Protein AF-A0A4Q2QSC2-F1 (afdb_monomer)

Mean predicted aligned error: 2.96 Å

Radius of gyration: 17.01 Å; Cα contacts (8 Å, |Δi|>4): 292; chains: 1; bounding box: 40×43×47 Å

pLDDT: mean 95.89, std 3.33, range [79.12, 98.88]

Foldseek 3Di:
DVVFVVVCVLQVAPTDDDPQPFLLSQLVVVLVVLLCVPQQQVLCVVVVHRDLVPDDPVSNVVSVVRQQEFEAEEADVVLFADCSSQPCPDVNVRSHVYDYFHADPPPSHGDLVVVLVCCVVVLGQEYEAEGHDRPDQDQLQSVLVSCVVSVHAYEYECAPCVVCSSVVVQDDRRNNRVRGPYYTYGD

Nearest PDB structures (foldseek):
  1kkj-assembly1_A  TM=9.697E-01  e=3.256E-17  Geobacillus stearothermophilus
  9bow-assembly1_A  TM=9.493E-01  e=2.209E-17  Thermus thermophilus HB8
  2vgs-assembly1_A  TM=9.811E-01  e=1.439E-16  Geobacillus stearothermophilus
  4j5u-assembly1_B  TM=9.681E-01  e=1.863E-16  Rickettsia rickettsii str. 'Sheila Smith'
  3h7f-assembly1_A  TM=9.506E-01  e=1.637E-16  Mycobacterium tuberculosis

Structure (mmCIF, N/CA/C/O backbone):
data_AF-A0A4Q2QSC2-F1
#
_entry.id   AF-A0A4Q2QSC2-F1
#
loop_
_atom_site.group_PDB
_atom_site.id
_atom_site.type_symbol
_atom_site.label_atom_id
_atom_site.label_alt_id
_atom_site.label_comp_id
_atom_site.label_asym_id
_atom_site.label_entity_id
_atom_site.label_seq_id
_atom_site.pdbx_PDB_ins_code
_atom_site.Cartn_x
_atom_site.Cartn_y
_atom_site.Cartn_z
_atom_site.occupancy
_atom_site.B_iso_or_equiv
_atom_site.auth_seq_id
_atom_site.auth_comp_id
_atom_site.auth_asym_id
_atom_site.auth_atom_id
_atom_site.pdbx_PDB_model_num
ATOM 1 N N . SER A 1 1 ? -5.155 22.800 -3.490 1.00 93.25 1 SER A N 1
ATOM 2 C CA . SER A 1 1 ? -4.067 23.734 -3.854 1.00 93.25 1 SER A CA 1
ATOM 3 C C . SER A 1 1 ? -3.724 23.526 -5.319 1.00 93.25 1 SER A C 1
ATOM 5 O O . SER A 1 1 ? -4.099 22.494 -5.863 1.00 93.25 1 SER A O 1
ATOM 7 N N . GLU A 1 2 ? -3.008 24.461 -5.945 1.00 97.25 2 GLU A N 1
ATOM 8 C CA . GLU A 1 2 ? -2.556 24.299 -7.335 1.00 97.25 2 GLU A CA 1
ATOM 9 C C . GLU A 1 2 ? -1.690 23.043 -7.522 1.00 97.25 2 GLU A C 1
ATOM 11 O O . GLU A 1 2 ? -1.924 22.254 -8.428 1.00 97.25 2 GLU A O 1
ATOM 16 N N . ALA A 1 3 ? -0.770 22.782 -6.588 1.00 97.12 3 ALA A N 1
ATOM 17 C CA . ALA A 1 3 ? 0.058 21.576 -6.603 1.00 97.12 3 ALA A CA 1
ATOM 18 C C . ALA A 1 3 ? -0.767 20.274 -6.598 1.00 97.12 3 ALA A C 1
ATOM 20 O O . ALA A 1 3 ? -0.453 19.345 -7.334 1.00 97.12 3 ALA A O 1
ATOM 21 N N . ALA A 1 4 ? -1.848 20.208 -5.811 1.00 97.88 4 ALA A N 1
ATOM 22 C CA . ALA A 1 4 ? -2.728 19.039 -5.801 1.00 97.88 4 ALA A CA 1
ATOM 23 C C . ALA A 1 4 ? -3.478 18.870 -7.134 1.00 97.88 4 ALA A C 1
ATOM 25 O O . ALA A 1 4 ? -3.602 17.751 -7.614 1.00 97.88 4 ALA A O 1
ATOM 26 N N . ARG A 1 5 ? -3.935 19.972 -7.750 1.00 98.38 5 ARG A N 1
ATOM 27 C CA . ARG A 1 5 ? -4.588 19.945 -9.070 1.00 98.38 5 ARG A CA 1
ATOM 28 C C . ARG A 1 5 ? -3.642 19.397 -10.141 1.00 98.38 5 ARG A C 1
ATOM 30 O O . ARG A 1 5 ? -4.023 18.489 -10.866 1.00 98.38 5 ARG A O 1
ATOM 37 N N . LEU A 1 6 ? -2.406 19.898 -10.185 1.00 98.25 6 LEU A N 1
ATOM 38 C CA . LEU A 1 6 ? -1.385 19.432 -11.128 1.00 98.25 6 LEU A CA 1
ATOM 39 C C . LEU A 1 6 ? -1.019 17.960 -10.909 1.00 98.25 6 LEU A C 1
ATOM 41 O O . LEU A 1 6 ? -0.839 17.233 -11.878 1.00 98.25 6 LEU A O 1
ATOM 45 N N . ALA A 1 7 ? -0.944 17.500 -9.656 1.00 97.88 7 ALA A N 1
ATOM 46 C CA . ALA A 1 7 ? -0.721 16.087 -9.359 1.00 97.88 7 ALA A CA 1
ATOM 47 C C . ALA A 1 7 ? -1.883 15.206 -9.852 1.00 97.88 7 ALA A C 1
ATOM 49 O O . ALA A 1 7 ? -1.640 14.165 -10.456 1.00 97.88 7 ALA A O 1
ATOM 50 N N . CYS A 1 8 ? -3.134 15.635 -9.644 1.00 98.25 8 CYS A N 1
ATOM 51 C CA . CYS A 1 8 ? -4.300 14.942 -10.192 1.00 98.25 8 CYS A CA 1
ATOM 52 C C . CYS A 1 8 ? -4.245 14.857 -11.722 1.00 98.25 8 CYS A C 1
ATOM 54 O O . CYS A 1 8 ? -4.464 13.784 -12.269 1.00 98.25 8 CYS A O 1
ATOM 56 N N . GLU A 1 9 ? -3.913 15.955 -12.405 1.00 98.12 9 GLU A N 1
ATOM 57 C CA . GLU A 1 9 ? -3.805 15.989 -13.871 1.00 98.12 9 GLU A CA 1
ATOM 58 C C . GLU A 1 9 ? -2.658 15.128 -14.402 1.00 98.12 9 GLU A C 1
ATOM 60 O O . GLU A 1 9 ? -2.832 14.432 -15.396 1.00 98.12 9 GLU A O 1
ATOM 65 N N . LEU A 1 10 ? -1.502 15.144 -13.734 1.00 97.88 10 LEU A N 1
ATOM 66 C CA . LEU A 1 10 ? -0.325 14.382 -14.151 1.00 97.88 10 LEU A CA 1
ATOM 67 C C . LEU A 1 10 ? -0.555 12.870 -14.091 1.00 97.88 10 LEU A C 1
ATOM 69 O O . LEU A 1 10 ? -0.070 12.139 -14.949 1.00 97.88 10 LEU A O 1
ATOM 73 N N . PHE A 1 11 ? -1.254 12.405 -13.057 1.00 97.50 11 PHE A N 1
ATOM 74 C CA . PHE A 1 11 ? -1.450 10.978 -12.809 1.00 97.50 11 PHE A CA 1
ATOM 75 C C . PHE A 1 11 ? -2.835 10.466 -13.214 1.00 97.50 11 PHE A C 1
ATOM 77 O O . PHE A 1 11 ? -3.063 9.272 -13.084 1.00 97.50 11 PHE A O 1
ATOM 84 N N . ASP A 1 12 ? -3.745 11.326 -13.682 1.00 96.19 12 ASP A N 1
ATOM 85 C CA . ASP A 1 12 ? -5.175 11.013 -13.848 1.00 96.19 12 ASP A CA 1
ATOM 86 C C . ASP A 1 12 ? -5.823 10.509 -12.538 1.00 96.19 12 ASP A C 1
ATOM 88 O O . ASP A 1 12 ? -6.578 9.538 -12.482 1.00 96.19 12 ASP A O 1
ATOM 92 N N . ALA A 1 13 ? -5.476 11.162 -11.425 1.00 96.25 13 ALA A N 1
ATOM 93 C CA . ALA A 1 13 ? -5.962 10.810 -10.097 1.00 96.25 13 ALA A CA 1
ATOM 94 C C . ALA A 1 13 ? -7.161 11.676 -9.687 1.00 96.25 13 ALA A C 1
ATOM 96 O O . ALA A 1 13 ? -7.200 12.886 -9.907 1.00 96.25 13 ALA A O 1
ATOM 97 N N . ARG A 1 14 ? -8.130 11.075 -8.987 1.00 95.94 14 ARG A N 1
ATOM 98 C CA . ARG A 1 14 ? -9.318 11.798 -8.498 1.00 95.94 14 ARG A CA 1
ATOM 99 C C . ARG A 1 14 ? -8.989 12.829 -7.413 1.00 95.94 14 ARG A C 1
ATOM 101 O O . ARG A 1 14 ? -9.644 13.863 -7.333 1.00 95.94 14 ARG A O 1
ATOM 108 N N . HIS A 1 15 ? -8.015 12.524 -6.556 1.00 97.25 15 HIS A N 1
ATOM 109 C CA . HIS A 1 15 ? -7.616 13.343 -5.410 1.00 97.25 15 HIS A CA 1
ATOM 110 C C . HIS A 1 15 ? -6.109 13.243 -5.188 1.00 97.25 15 HIS A C 1
ATOM 112 O O . HIS A 1 15 ? -5.526 12.184 -5.411 1.00 97.25 15 HIS A O 1
ATOM 118 N N . ALA A 1 16 ? -5.502 14.311 -4.669 1.00 97.69 16 ALA A N 1
ATOM 119 C CA . ALA A 1 16 ? -4.101 14.329 -4.268 1.00 97.69 16 ALA A CA 1
ATOM 120 C C . ALA A 1 16 ? -3.924 15.071 -2.936 1.00 97.69 16 ALA A C 1
ATOM 122 O O . ALA A 1 16 ? -4.474 16.158 -2.733 1.00 97.69 16 ALA A O 1
ATOM 123 N N . TYR A 1 17 ? -3.118 14.498 -2.039 1.00 97.69 17 TYR A N 1
ATOM 124 C CA . TYR A 1 17 ? -2.710 15.119 -0.779 1.00 97.69 17 TYR A CA 1
ATOM 125 C C . TYR A 1 17 ? -1.202 15.373 -0.797 1.00 97.69 17 TYR A C 1
ATOM 127 O O . TYR A 1 17 ? -0.405 14.442 -0.801 1.00 97.69 17 TYR A O 1
ATOM 135 N N . VAL A 1 18 ? -0.819 16.651 -0.829 1.00 96.94 18 VAL A N 1
ATOM 136 C CA . VAL A 1 18 ? 0.552 17.104 -1.149 1.00 96.94 18 VAL A CA 1
ATOM 137 C C . VAL A 1 18 ? 1.275 17.753 0.037 1.00 96.94 18 VAL A C 1
ATOM 139 O O . VAL A 1 18 ? 2.185 18.550 -0.151 1.00 96.94 18 VAL A O 1
ATOM 142 N N . GLN A 1 19 ? 0.824 17.481 1.262 1.00 97.25 19 GLN A N 1
ATOM 143 C CA . GLN A 1 19 ? 1.462 17.986 2.484 1.00 97.25 19 GLN A CA 1
ATOM 144 C C . GLN A 1 19 ? 2.476 17.047 3.158 1.00 97.25 19 GLN A C 1
ATOM 146 O O . GLN A 1 19 ? 3.255 17.577 3.950 1.00 97.25 19 GLN A O 1
ATOM 151 N N . PRO A 1 20 ? 2.507 15.712 2.928 1.00 97.25 20 PRO A N 1
ATOM 152 C CA . PRO A 1 20 ? 3.532 14.880 3.552 1.00 97.25 20 PRO A CA 1
ATOM 153 C C . PRO A 1 20 ? 4.942 15.381 3.232 1.00 97.25 20 PRO A C 1
ATOM 155 O O . PRO A 1 20 ? 5.248 15.708 2.087 1.00 97.25 20 PRO A O 1
ATOM 158 N N . HIS A 1 21 ? 5.813 15.421 4.241 1.00 96.31 21 HIS A N 1
ATOM 159 C CA . HIS A 1 21 ? 7.140 16.040 4.113 1.00 96.31 21 HIS A CA 1
ATOM 160 C C . HIS A 1 21 ? 8.154 15.150 3.380 1.00 96.31 21 HIS A C 1
ATOM 162 O O . HIS A 1 21 ? 9.209 15.614 2.954 1.00 96.31 21 HIS A O 1
ATOM 168 N N . SER A 1 22 ? 7.876 13.847 3.294 1.00 96.12 22 SER A N 1
ATOM 169 C CA . SER A 1 22 ? 8.715 12.840 2.639 1.00 96.12 22 SER A CA 1
ATOM 170 C C . SER A 1 22 ? 7.895 11.588 2.319 1.00 96.12 22 SER A C 1
ATOM 172 O O . SER A 1 22 ? 6.778 11.432 2.816 1.00 96.12 22 SER A O 1
ATOM 174 N N . GLY A 1 23 ? 8.465 10.642 1.565 1.00 94.12 23 GLY A N 1
ATOM 175 C CA . GLY A 1 23 ? 7.804 9.362 1.276 1.00 94.12 23 GLY A CA 1
ATOM 176 C C . GLY A 1 23 ? 7.502 8.526 2.529 1.00 94.12 23 GLY A C 1
ATOM 177 O O . GLY A 1 23 ? 6.461 7.877 2.610 1.00 94.12 23 GLY A O 1
ATOM 178 N N . ALA A 1 24 ? 8.361 8.584 3.555 1.00 93.50 24 ALA A N 1
ATOM 179 C CA . ALA A 1 24 ? 8.106 7.883 4.815 1.00 93.50 24 ALA A CA 1
ATOM 180 C C . ALA A 1 24 ? 6.888 8.456 5.557 1.00 93.50 24 ALA A C 1
ATOM 182 O O . ALA A 1 24 ? 6.076 7.700 6.090 1.00 93.50 24 ALA A O 1
ATOM 183 N N . ASP A 1 25 ? 6.751 9.781 5.542 1.00 93.88 25 ASP A N 1
ATOM 184 C CA . ASP A 1 25 ? 5.610 10.497 6.113 1.00 93.88 25 ASP A CA 1
ATOM 185 C C . ASP A 1 25 ? 4.329 10.231 5.301 1.00 93.88 25 ASP A C 1
ATOM 187 O O . ASP A 1 25 ? 3.272 9.961 5.865 1.00 93.88 25 ASP A O 1
ATOM 191 N N . ALA A 1 26 ? 4.434 10.182 3.967 1.00 97.44 26 ALA A N 1
ATOM 192 C CA . ALA A 1 26 ? 3.317 9.846 3.082 1.00 97.44 26 ALA A CA 1
ATOM 193 C C . ALA A 1 26 ? 2.761 8.441 3.365 1.00 97.44 26 ALA A C 1
ATOM 195 O O . ALA A 1 26 ? 1.547 8.269 3.480 1.00 97.44 26 ALA A O 1
ATOM 196 N N . ASN A 1 27 ? 3.644 7.452 3.548 1.00 97.25 27 ASN A N 1
ATOM 197 C CA . ASN A 1 27 ? 3.255 6.098 3.943 1.00 97.25 27 ASN A CA 1
ATOM 198 C C . ASN A 1 27 ? 2.547 6.075 5.303 1.00 97.25 27 ASN A C 1
ATOM 200 O O . ASN A 1 27 ? 1.506 5.437 5.440 1.00 97.25 27 ASN A O 1
ATOM 204 N N . LEU A 1 28 ? 3.064 6.803 6.297 1.00 96.00 28 LEU A N 1
ATOM 205 C CA . LEU A 1 28 ? 2.436 6.889 7.616 1.00 96.00 28 LEU A CA 1
ATOM 206 C C . LEU A 1 28 ? 1.031 7.505 7.547 1.00 96.00 28 LEU A C 1
ATOM 208 O O . LEU A 1 28 ? 0.097 6.965 8.139 1.00 96.00 28 LEU A O 1
ATOM 212 N N . VAL A 1 29 ? 0.862 8.601 6.804 1.00 97.31 29 VAL A N 1
ATOM 213 C CA . VAL A 1 29 ? -0.448 9.234 6.598 1.00 97.31 29 VAL A CA 1
ATOM 214 C C . VAL A 1 29 ? -1.418 8.272 5.908 1.00 97.31 29 VAL A C 1
ATOM 216 O O . VAL A 1 29 ? -2.561 8.151 6.347 1.00 97.31 29 VAL A O 1
ATOM 219 N N . ALA A 1 30 ? -0.971 7.554 4.873 1.00 98.06 30 ALA A N 1
ATOM 220 C CA . ALA A 1 30 ? -1.790 6.557 4.185 1.00 98.06 30 ALA A CA 1
ATOM 221 C C . ALA A 1 30 ? -2.241 5.435 5.133 1.00 98.06 30 ALA A C 1
ATOM 223 O O . ALA A 1 30 ? -3.428 5.115 5.180 1.00 98.06 30 ALA A O 1
ATOM 224 N N . TYR A 1 31 ? -1.330 4.893 5.946 1.00 97.56 31 TYR A N 1
ATOM 225 C CA . TYR A 1 31 ? -1.661 3.889 6.958 1.00 97.56 31 TYR A CA 1
ATOM 226 C C . TYR A 1 31 ? -2.726 4.382 7.939 1.00 97.56 31 TYR A C 1
ATOM 228 O O . TYR A 1 31 ? -3.715 3.687 8.171 1.00 97.56 31 TYR A O 1
ATOM 236 N N . LEU A 1 32 ? -2.560 5.590 8.485 1.00 97.00 32 LEU A N 1
ATOM 237 C CA . LEU A 1 32 ? -3.528 6.174 9.415 1.00 97.00 32 LEU A CA 1
ATOM 238 C C . LEU A 1 32 ? -4.885 6.416 8.745 1.00 97.00 32 LEU A C 1
ATOM 240 O O . LEU A 1 32 ? -5.912 6.113 9.345 1.00 97.00 32 LEU A O 1
ATOM 244 N N . ALA A 1 33 ? -4.904 6.889 7.497 1.00 97.94 33 ALA A N 1
ATOM 245 C CA . ALA A 1 33 ? -6.138 7.084 6.741 1.00 97.94 33 ALA A CA 1
ATOM 246 C C . ALA A 1 33 ? -6.886 5.761 6.508 1.00 97.94 33 ALA A C 1
ATOM 248 O O . ALA A 1 33 ? -8.104 5.704 6.686 1.00 97.94 33 ALA A O 1
ATOM 249 N N . ILE A 1 34 ? -6.165 4.685 6.167 1.00 98.44 34 ILE A N 1
ATOM 250 C CA . ILE A 1 34 ? -6.750 3.348 5.993 1.00 98.44 34 ILE A CA 1
ATOM 251 C C . ILE A 1 34 ? -7.314 2.836 7.315 1.00 98.44 34 ILE A C 1
ATOM 253 O O . ILE A 1 34 ? -8.466 2.411 7.358 1.00 98.44 34 ILE A O 1
ATOM 257 N N . LEU A 1 35 ? -6.538 2.905 8.397 1.00 97.88 35 LEU A N 1
ATOM 258 C CA . LEU A 1 35 ? -6.975 2.475 9.725 1.00 97.88 35 LEU A CA 1
ATOM 259 C C . LEU A 1 35 ? -8.212 3.253 10.190 1.00 97.88 35 LEU A C 1
ATOM 261 O O . LEU A 1 35 ? -9.180 2.661 10.673 1.00 97.88 35 LEU A O 1
ATOM 265 N N . SER A 1 36 ? -8.231 4.571 9.984 1.00 96.88 36 SER A N 1
ATOM 266 C CA . SER A 1 36 ? -9.397 5.392 10.295 1.00 96.88 36 SER A CA 1
ATOM 267 C C . SER A 1 36 ? -10.620 4.966 9.481 1.00 96.88 36 SER A C 1
ATOM 269 O O . SER A 1 36 ? -11.676 4.725 10.059 1.00 96.88 36 SER A O 1
ATOM 271 N N . ALA A 1 37 ? -10.487 4.805 8.163 1.00 97.25 37 ALA A N 1
ATOM 272 C CA . ALA A 1 37 ? -11.620 4.500 7.291 1.00 97.25 37 ALA A CA 1
ATOM 273 C C . ALA A 1 37 ? -12.137 3.057 7.417 1.00 97.25 37 ALA A C 1
ATOM 275 O O . ALA A 1 37 ? -13.336 2.820 7.285 1.00 97.25 37 ALA A O 1
ATOM 276 N N . LYS A 1 38 ? -11.245 2.082 7.623 1.00 97.81 38 LYS A N 1
ATOM 277 C CA . LYS A 1 38 ? -11.570 0.647 7.571 1.00 97.81 38 LYS A CA 1
ATOM 278 C C . LYS A 1 38 ? -11.743 -0.007 8.934 1.00 97.81 38 LYS A C 1
ATOM 280 O O . LYS A 1 38 ? -12.316 -1.088 8.993 1.00 97.81 38 LYS A O 1
ATOM 285 N N . VAL A 1 39 ? -11.272 0.627 10.006 1.00 97.25 39 VAL A N 1
ATOM 286 C CA . VAL A 1 39 ? -11.337 0.060 11.361 1.00 97.25 39 VAL A CA 1
ATOM 287 C C . VAL A 1 39 ? -12.066 0.998 12.305 1.00 97.25 39 VAL A C 1
ATOM 289 O O . VAL A 1 39 ? -13.074 0.613 12.885 1.00 97.25 39 VAL A O 1
ATOM 292 N N . GLN A 1 40 ? -11.607 2.246 12.433 1.00 96.44 40 GLN A N 1
ATOM 293 C CA . GLN A 1 40 ? -12.217 3.189 13.370 1.00 96.44 40 GLN A CA 1
ATOM 294 C C . GLN A 1 40 ? -13.661 3.521 12.981 1.00 96.44 40 GLN A C 1
ATOM 296 O O . GLN A 1 40 ? -14.557 3.349 13.801 1.00 96.44 40 GLN A O 1
ATOM 301 N N . SER A 1 41 ? -13.897 3.994 11.754 1.00 96.31 41 SER A N 1
ATOM 302 C CA . SER A 1 41 ? -15.225 4.437 11.319 1.00 96.31 41 SER A CA 1
ATOM 303 C C . SER A 1 41 ? -16.300 3.344 11.429 1.00 96.31 41 SER A C 1
ATOM 305 O O . SER A 1 41 ? -17.345 3.649 11.993 1.00 96.31 41 SER A O 1
ATOM 307 N N . PRO A 1 42 ? -16.075 2.084 11.003 1.00 96.19 42 PRO A N 1
ATOM 308 C CA . PRO A 1 42 ? -17.059 1.018 11.200 1.00 96.19 42 PRO A CA 1
ATOM 309 C C . PRO A 1 42 ? -17.411 0.763 12.670 1.00 96.19 42 PRO A C 1
ATOM 311 O O . PRO A 1 42 ? -18.589 0.706 13.005 1.00 96.19 42 PRO A O 1
ATOM 314 N N . ILE A 1 43 ? -16.414 0.697 13.562 1.00 96.31 43 ILE A N 1
ATOM 315 C CA . ILE A 1 43 ? -16.656 0.486 15.001 1.00 96.31 43 ILE A CA 1
ATOM 316 C C . ILE A 1 43 ? -17.452 1.658 15.588 1.00 96.31 43 ILE A C 1
ATOM 318 O O . ILE A 1 43 ? -18.379 1.465 16.368 1.00 96.31 43 ILE A O 1
ATOM 322 N N . LEU A 1 44 ? -17.119 2.887 15.196 1.00 96.12 44 LEU A N 1
ATOM 323 C CA . LEU A 1 44 ? -17.856 4.087 15.589 1.00 96.12 44 LEU A CA 1
ATOM 324 C C . LEU A 1 44 ? -19.324 4.039 15.128 1.00 96.12 44 LEU A C 1
ATOM 326 O O . LEU A 1 44 ? -20.233 4.297 15.920 1.00 96.12 44 LEU A O 1
ATOM 330 N N . THR A 1 45 ? -19.569 3.624 13.883 1.00 95.94 45 THR A N 1
ATOM 331 C CA . THR A 1 45 ? -20.922 3.408 13.356 1.00 95.94 45 THR A CA 1
ATOM 332 C C . THR A 1 45 ? -21.682 2.332 14.137 1.00 95.94 45 THR A C 1
ATOM 334 O O . THR A 1 45 ? -22.841 2.553 14.480 1.00 95.94 45 THR A O 1
ATOM 337 N N . GLU A 1 46 ? -21.049 1.205 14.477 1.00 95.50 46 GLU A N 1
ATOM 338 C CA . GLU A 1 46 ? -21.654 0.139 15.297 1.00 95.50 46 GLU A CA 1
ATOM 339 C C . GLU A 1 46 ? -22.030 0.619 16.706 1.00 95.50 46 GLU A C 1
ATOM 341 O O . GLU A 1 46 ? -23.047 0.205 17.261 1.00 95.50 46 GLU A O 1
ATOM 346 N N . LEU A 1 47 ? -21.246 1.541 17.268 1.00 94.75 47 LEU A N 1
ATOM 347 C CA . LEU A 1 47 ? -21.525 2.193 18.549 1.00 94.75 47 LEU A CA 1
ATOM 348 C C . LEU A 1 47 ? -22.592 3.299 18.449 1.00 94.75 47 LEU A C 1
ATOM 350 O O . LEU A 1 47 ? -22.951 3.897 19.465 1.00 94.75 47 LEU A O 1
ATOM 354 N N . GLY A 1 48 ? -23.086 3.611 17.246 1.00 95.50 48 GLY A N 1
ATOM 355 C CA . GLY A 1 48 ? -24.025 4.708 17.009 1.00 95.50 48 GLY A CA 1
ATOM 356 C C . GLY A 1 48 ? -23.431 6.092 17.297 1.00 95.50 48 GLY A C 1
ATOM 357 O O . GLY A 1 48 ? -24.167 7.009 17.660 1.00 95.50 48 GLY A O 1
ATOM 358 N N . GLN A 1 49 ? -22.107 6.248 17.186 1.00 93.00 49 GLN A N 1
ATOM 359 C CA . GLN A 1 49 ? -21.386 7.494 17.458 1.00 93.00 49 GLN A CA 1
ATOM 360 C C . GLN A 1 49 ? -20.469 7.840 16.290 1.00 93.00 49 GLN A C 1
ATOM 362 O O . GLN A 1 49 ? -19.492 7.150 16.062 1.00 93.00 49 GLN A O 1
ATOM 367 N N . GLU A 1 50 ? -20.717 8.939 15.579 1.00 89.00 50 GLU A N 1
ATOM 368 C CA . GLU A 1 50 ? -19.833 9.369 14.479 1.00 89.00 50 GLU A CA 1
ATOM 369 C C . GLU A 1 50 ? -18.639 10.213 14.955 1.00 89.00 50 GLU A C 1
ATOM 371 O O . GLU A 1 50 ? -17.611 10.275 14.284 1.00 89.00 50 GLU A O 1
ATOM 376 N N . ASP A 1 51 ? -18.766 10.860 16.116 1.00 91.94 51 ASP A N 1
ATOM 377 C CA . ASP A 1 51 ? -17.746 11.738 16.690 1.00 91.94 51 ASP A CA 1
ATOM 378 C C . ASP A 1 51 ? -16.921 10.982 17.749 1.00 91.94 51 ASP A C 1
ATOM 380 O O . ASP A 1 51 ? -17.451 1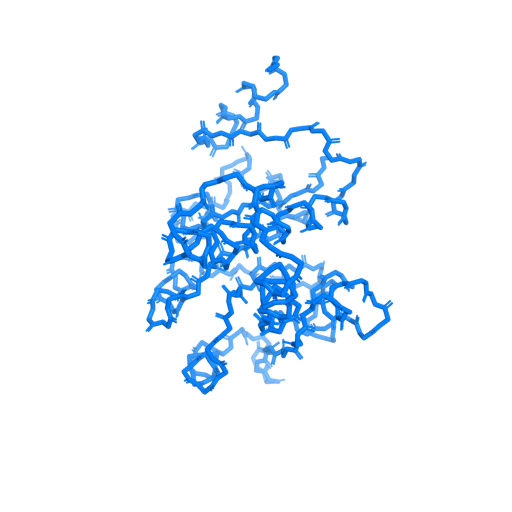0.680 18.825 1.00 91.94 51 ASP A O 1
ATOM 384 N N . PRO A 1 52 ? -15.620 10.714 17.504 1.00 91.12 52 PRO A N 1
ATOM 385 C CA . PRO A 1 52 ? -14.749 10.024 18.454 1.00 91.12 52 PRO A CA 1
ATOM 386 C C . PRO A 1 52 ? -14.697 10.674 19.841 1.00 91.12 52 PRO A C 1
ATOM 388 O O . PRO A 1 52 ? -14.458 9.984 20.829 1.00 91.12 52 PRO A O 1
ATOM 391 N N . GLN A 1 53 ? -14.921 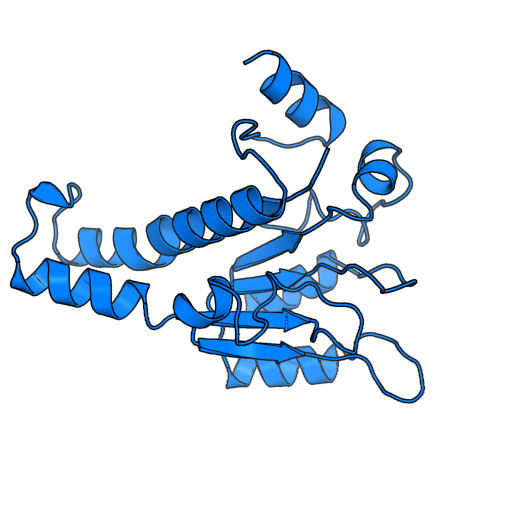11.989 19.943 1.00 93.56 53 GLN A N 1
ATOM 392 C CA . GLN A 1 53 ? -14.875 12.704 21.223 1.00 93.56 53 GLN A CA 1
ATOM 393 C C . GLN A 1 53 ? -16.062 12.372 22.133 1.00 93.56 53 GLN A C 1
ATOM 395 O O . GLN A 1 53 ? -15.983 12.578 23.343 1.00 93.56 53 GLN A O 1
ATOM 400 N N . LYS A 1 54 ? -17.159 11.861 21.563 1.00 93.88 54 LYS A N 1
ATOM 401 C CA . LYS A 1 54 ? -18.381 11.489 22.294 1.00 93.88 54 LYS A CA 1
ATOM 402 C C . LYS A 1 54 ? -18.383 10.030 22.746 1.00 93.88 54 LYS A C 1
ATOM 404 O O . LYS A 1 54 ? -19.301 9.603 23.442 1.00 93.88 54 LYS A O 1
ATOM 409 N N . VAL A 1 55 ? -17.364 9.266 22.363 1.00 95.38 55 VAL A N 1
ATOM 410 C CA . VAL A 1 55 ? -17.228 7.851 22.705 1.00 95.38 55 VAL A CA 1
ATOM 411 C C . VAL A 1 55 ? -16.771 7.713 24.156 1.00 95.38 55 VAL A C 1
ATOM 413 O O . VAL A 1 55 ? -15.897 8.444 24.626 1.00 95.38 55 VAL A O 1
ATOM 416 N N . SER A 1 56 ? -17.351 6.754 24.881 1.00 96.50 56 SER A N 1
ATOM 417 C CA . SER A 1 56 ? -16.932 6.453 26.250 1.00 96.50 56 SER A CA 1
ATOM 418 C C . SER A 1 56 ? -15.454 6.036 26.293 1.00 96.50 56 SER A C 1
ATOM 420 O O . SER A 1 56 ? -14.900 5.518 25.322 1.00 96.50 56 SER A O 1
ATOM 422 N N . ARG A 1 57 ? -14.783 6.206 27.439 1.00 96.38 57 ARG A N 1
ATOM 423 C CA . ARG A 1 57 ? -13.384 5.761 27.584 1.00 96.38 57 ARG A CA 1
ATOM 424 C C . ARG A 1 57 ? -13.223 4.257 27.332 1.00 96.38 57 ARG A C 1
ATOM 426 O O . ARG A 1 57 ? -12.189 3.840 26.813 1.00 96.38 57 ARG A O 1
ATOM 433 N N . GLU A 1 58 ? -14.217 3.462 27.720 1.00 96.12 58 GLU A N 1
ATOM 434 C CA . GLU A 1 58 ? -14.220 2.013 27.522 1.00 96.12 58 GLU A CA 1
ATOM 435 C C . GLU A 1 58 ? -14.331 1.657 26.036 1.00 96.12 58 GLU A C 1
ATOM 437 O O . GLU A 1 58 ? -13.514 0.896 25.520 1.00 96.12 58 GLU A O 1
ATOM 442 N N . ASP A 1 59 ? -15.280 2.257 25.319 1.00 96.12 59 ASP A N 1
ATOM 443 C CA . ASP A 1 59 ? -15.470 1.978 23.895 1.00 96.12 59 ASP A CA 1
ATOM 444 C C . ASP A 1 59 ? -14.322 2.533 23.052 1.00 96.12 59 ASP A C 1
ATOM 446 O O . ASP A 1 59 ? -13.853 1.878 22.122 1.00 96.12 59 ASP A O 1
ATOM 450 N N . TRP A 1 60 ? -13.762 3.680 23.438 1.00 96.50 60 TRP A N 1
ATOM 451 C CA . TRP A 1 60 ? -12.553 4.197 22.809 1.00 96.50 60 TRP A CA 1
ATOM 452 C C . TRP A 1 60 ? -11.360 3.252 23.003 1.00 96.50 60 TRP A C 1
ATOM 454 O O . TRP A 1 60 ? -10.541 3.092 22.098 1.00 96.50 60 TRP A O 1
ATOM 464 N N . ALA A 1 61 ? -11.255 2.570 24.149 1.00 95.88 61 ALA A N 1
ATOM 465 C CA . ALA A 1 61 ? -10.227 1.552 24.343 1.00 95.88 61 ALA A CA 1
ATOM 466 C C . ALA A 1 61 ? -10.395 0.373 23.367 1.00 95.88 61 ALA A C 1
ATOM 468 O O . ALA A 1 61 ? -9.387 -0.102 22.839 1.00 95.88 61 ALA A O 1
ATOM 469 N N . LYS A 1 62 ? -11.639 -0.035 23.063 1.00 94.31 62 LYS A N 1
ATOM 470 C CA . LYS A 1 62 ? -11.944 -1.053 22.038 1.00 94.31 62 LYS A CA 1
ATOM 471 C C . LYS A 1 62 ? -11.510 -0.578 20.649 1.00 94.31 62 LYS A C 1
ATOM 473 O O . LYS A 1 62 ? -10.781 -1.298 19.970 1.00 94.31 62 LYS A O 1
ATOM 478 N N . VAL A 1 63 ? -11.859 0.658 20.278 1.00 95.25 63 VAL A N 1
ATOM 479 C CA . VAL A 1 63 ? -11.443 1.279 19.006 1.00 95.25 63 VAL A CA 1
ATOM 480 C C . VAL A 1 63 ? -9.921 1.281 18.874 1.00 95.25 63 VAL A C 1
ATOM 482 O O . VAL A 1 63 ? -9.394 0.771 17.889 1.00 95.25 63 VAL A O 1
ATOM 485 N N . ARG A 1 64 ? -9.192 1.791 19.876 1.00 95.12 64 ARG A N 1
ATOM 486 C CA . ARG A 1 64 ? -7.719 1.825 19.838 1.00 95.12 64 ARG A CA 1
ATOM 487 C C . ARG A 1 64 ? -7.103 0.432 19.748 1.00 95.12 64 ARG A C 1
ATOM 489 O O . ARG A 1 64 ? -6.132 0.253 19.020 1.00 95.12 64 ARG A O 1
ATOM 496 N N . SER A 1 65 ? -7.648 -0.536 20.486 1.00 95.12 65 SER A N 1
ATOM 497 C CA . SER A 1 65 ? -7.146 -1.911 20.451 1.00 95.12 65 SER A CA 1
ATOM 498 C C . SER A 1 65 ? -7.328 -2.534 19.070 1.00 95.12 65 SER A C 1
ATOM 500 O O . SER A 1 65 ? -6.413 -3.187 18.581 1.00 95.12 65 SER A O 1
ATOM 502 N N . ALA A 1 66 ? -8.477 -2.318 18.426 1.00 95.06 66 ALA A N 1
ATOM 503 C CA . ALA A 1 66 ? -8.707 -2.784 17.064 1.00 95.06 66 ALA A CA 1
ATOM 504 C C . ALA A 1 66 ? -7.788 -2.066 16.066 1.00 95.06 66 ALA A C 1
ATOM 506 O O . ALA A 1 66 ? -7.204 -2.715 15.205 1.00 95.06 66 ALA A O 1
ATOM 507 N N . PHE A 1 67 ? -7.603 -0.752 16.222 1.00 93.25 67 PHE A N 1
ATOM 508 C CA . PHE A 1 67 ? -6.750 0.079 15.369 1.00 93.25 67 PHE A CA 1
ATOM 509 C C . PHE A 1 67 ? -5.287 -0.393 15.348 1.00 93.25 67 PHE A C 1
ATOM 511 O O . PHE A 1 67 ? -4.650 -0.359 14.304 1.00 93.25 67 PHE A O 1
ATOM 518 N N . GLN A 1 68 ? -4.752 -0.849 16.485 1.00 91.19 68 GLN A N 1
ATOM 519 C CA . GLN A 1 68 ? -3.363 -1.324 16.599 1.00 91.19 68 GLN A CA 1
ATOM 520 C C . GLN A 1 68 ? -3.182 -2.813 16.274 1.00 91.19 68 GLN A C 1
ATOM 522 O O . GLN A 1 68 ? -2.055 -3.271 16.122 1.00 91.19 68 GLN A O 1
ATOM 527 N N . ASN A 1 69 ? -4.269 -3.580 16.181 1.00 93.81 69 ASN A N 1
ATOM 528 C CA . ASN A 1 69 ? -4.226 -5.02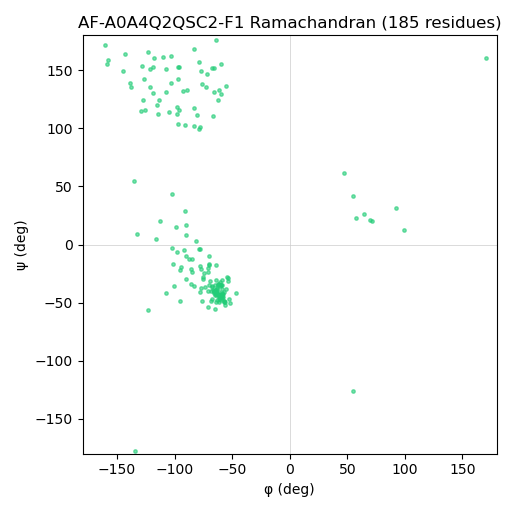3 15.941 1.00 93.81 69 ASN A CA 1
ATOM 529 C C . ASN A 1 69 ? -4.564 -5.367 14.484 1.00 93.81 69 ASN A C 1
ATOM 531 O O . ASN A 1 69 ? -5.363 -6.262 14.207 1.00 93.81 69 ASN A O 1
ATOM 535 N N . GLN A 1 70 ? -4.000 -4.601 13.552 1.00 97.94 70 GLN A N 1
ATOM 536 C CA . GLN A 1 70 ? -4.207 -4.782 12.119 1.00 97.94 70 GLN A CA 1
ATOM 537 C C . GLN A 1 70 ? -2.963 -5.354 11.467 1.00 97.94 70 GLN A C 1
ATOM 539 O O . GLN A 1 70 ? -1.843 -5.126 11.920 1.00 97.94 70 GLN A O 1
ATOM 544 N N . ARG A 1 71 ? -3.169 -6.093 10.380 1.00 98.31 71 ARG A N 1
ATOM 545 C CA . ARG A 1 71 ? -2.101 -6.801 9.679 1.00 98.31 71 ARG A CA 1
ATOM 546 C C . ARG A 1 71 ? -1.695 -6.073 8.405 1.00 98.31 71 ARG A C 1
ATOM 548 O O . ARG A 1 71 ? -2.556 -5.604 7.65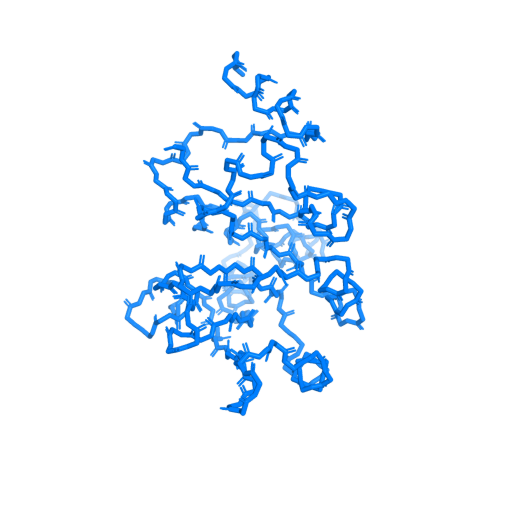9 1.00 98.31 71 ARG A O 1
ATOM 555 N N . LEU A 1 72 ? -0.394 -6.027 8.150 1.00 98.25 72 LEU A N 1
ATOM 556 C CA . LEU A 1 72 ? 0.206 -5.487 6.929 1.00 98.25 72 LEU A CA 1
ATOM 557 C C . LEU A 1 72 ? 0.976 -6.610 6.235 1.00 98.25 72 LEU A C 1
ATOM 559 O O . LEU A 1 72 ? 1.782 -7.276 6.877 1.00 98.25 72 LEU A O 1
ATOM 563 N N . LEU A 1 73 ? 0.753 -6.800 4.937 1.00 98.38 73 LEU A N 1
ATOM 564 C CA . LEU A 1 73 ? 1.537 -7.711 4.106 1.00 98.38 73 LEU A CA 1
ATOM 565 C C . LEU A 1 73 ? 2.280 -6.902 3.041 1.00 98.38 73 LEU A C 1
ATOM 567 O O . LEU A 1 73 ? 1.650 -6.204 2.246 1.00 98.38 73 LEU A O 1
ATOM 571 N N . ALA A 1 74 ? 3.610 -6.969 3.033 1.00 97.38 74 ALA A N 1
ATOM 572 C CA . ALA A 1 74 ? 4.447 -6.146 2.159 1.00 97.38 74 ALA A CA 1
ATOM 573 C C . ALA A 1 74 ? 5.687 -6.899 1.641 1.00 97.38 74 ALA A C 1
ATOM 575 O O . ALA A 1 74 ? 6.050 -7.942 2.182 1.00 97.38 74 ALA A O 1
ATOM 576 N N . LEU A 1 75 ? 6.339 -6.382 0.594 1.00 95.94 75 LEU A N 1
ATOM 577 C CA . LEU A 1 75 ? 7.547 -7.000 0.041 1.00 95.94 75 LEU A CA 1
ATOM 578 C C . LEU A 1 75 ? 8.692 -6.938 1.061 1.00 95.94 75 LEU A C 1
ATOM 580 O O . LEU A 1 75 ? 8.975 -5.877 1.623 1.00 95.94 75 LEU A O 1
ATOM 584 N N . ASP A 1 76 ? 9.362 -8.065 1.295 1.00 91.88 76 ASP A N 1
ATOM 585 C CA . ASP A 1 76 ? 10.461 -8.122 2.253 1.00 91.88 76 ASP A CA 1
ATOM 586 C C . ASP A 1 76 ? 11.672 -7.270 1.817 1.00 91.88 76 ASP A C 1
ATOM 588 O O . ASP A 1 76 ? 11.939 -7.053 0.631 1.00 91.88 76 ASP A O 1
ATOM 592 N N . TYR A 1 77 ? 12.439 -6.792 2.800 1.00 88.25 77 TYR A N 1
ATOM 593 C CA . TYR A 1 77 ? 13.586 -5.909 2.571 1.00 88.25 77 TYR A CA 1
ATOM 594 C C . TYR A 1 77 ? 14.683 -6.544 1.697 1.00 88.25 77 TYR A C 1
ATOM 596 O O . TYR A 1 77 ? 15.299 -5.856 0.884 1.00 88.25 77 TYR A O 1
ATOM 604 N N . TYR A 1 78 ? 14.926 -7.850 1.829 1.00 87.75 78 TYR A N 1
ATOM 605 C CA . TYR A 1 78 ? 15.971 -8.555 1.082 1.00 87.75 78 TYR A CA 1
ATOM 606 C C . TYR A 1 78 ? 15.572 -8.840 -0.371 1.00 87.75 78 TYR A C 1
ATOM 608 O O . TYR A 1 78 ? 16.451 -8.981 -1.221 1.00 87.75 78 TYR A O 1
ATOM 616 N N . SER A 1 79 ? 14.274 -8.836 -0.672 1.00 91.19 79 SER A N 1
ATOM 617 C CA . SER A 1 79 ? 13.729 -8.906 -2.037 1.00 91.19 79 SER A CA 1
ATOM 618 C C . SER A 1 79 ? 13.516 -7.540 -2.688 1.00 91.19 79 SER A C 1
ATOM 620 O O . SER A 1 79 ? 12.944 -7.449 -3.775 1.00 91.19 79 SER A O 1
ATOM 622 N N . GLY A 1 80 ? 13.993 -6.470 -2.047 1.00 91.56 80 GLY A N 1
ATOM 623 C CA . GLY A 1 80 ? 13.965 -5.117 -2.590 1.00 91.56 80 GLY A CA 1
ATOM 624 C C . GLY A 1 80 ? 12.828 -4.238 -2.075 1.00 91.56 80 GLY A C 1
ATOM 625 O O . GLY A 1 80 ? 12.620 -3.163 -2.641 1.00 91.56 80 GLY A O 1
ATOM 626 N N . GLY A 1 81 ? 12.118 -4.647 -1.020 1.00 90.31 81 GLY A N 1
ATOM 627 C CA . GLY A 1 81 ? 11.202 -3.782 -0.273 1.00 90.31 81 GLY A CA 1
ATOM 628 C C . GLY A 1 81 ? 11.912 -2.616 0.433 1.00 90.31 81 GLY A C 1
ATOM 629 O O . GLY A 1 81 ? 13.138 -2.497 0.423 1.00 90.31 81 GLY A O 1
ATOM 630 N N . HIS A 1 82 ? 11.139 -1.733 1.062 1.00 91.94 82 HIS A N 1
ATOM 631 C CA . HIS A 1 82 ? 11.642 -0.545 1.759 1.00 91.94 82 HIS A CA 1
ATOM 632 C C . HIS A 1 82 ? 11.486 -0.664 3.285 1.00 91.94 82 HIS A C 1
ATOM 634 O O . HIS A 1 82 ? 10.670 -1.426 3.797 1.00 91.94 82 HIS A O 1
ATOM 640 N N . LEU A 1 83 ? 12.223 0.139 4.060 1.00 86.06 83 LEU A N 1
ATOM 641 C CA . LEU A 1 83 ? 12.154 0.105 5.531 1.00 86.06 83 LEU A CA 1
ATOM 642 C C . LEU A 1 83 ? 10.742 0.383 6.080 1.00 86.06 83 LEU A C 1
ATOM 644 O O . LEU A 1 83 ? 10.376 -0.118 7.142 1.00 86.06 83 LEU A O 1
ATOM 648 N N . THR A 1 84 ? 9.939 1.180 5.372 1.00 84.06 84 THR A N 1
ATOM 649 C CA . THR A 1 84 ? 8.548 1.505 5.750 1.00 84.06 84 THR A CA 1
ATOM 650 C C . THR A 1 84 ? 7.549 0.404 5.410 1.00 84.06 84 THR A C 1
ATOM 652 O O . THR A 1 84 ? 6.376 0.528 5.759 1.00 84.06 84 THR A O 1
ATOM 655 N N . HIS A 1 85 ? 7.999 -0.668 4.759 1.00 88.62 85 HIS A N 1
ATOM 656 C CA . HIS A 1 85 ? 7.203 -1.839 4.393 1.00 88.62 85 HIS A CA 1
ATOM 657 C C . HIS A 1 85 ? 7.262 -2.905 5.497 1.00 88.62 85 HIS A C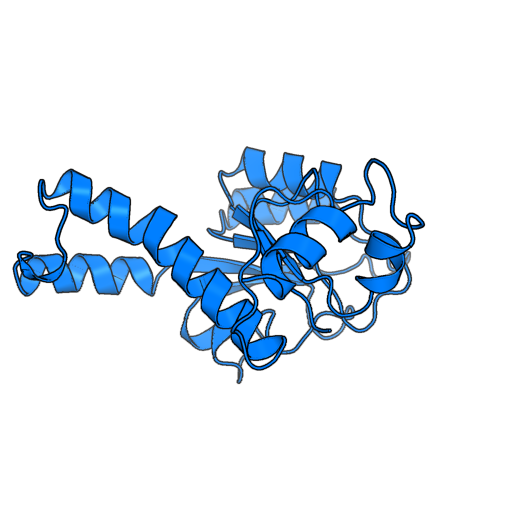 1
ATOM 659 O O . HIS A 1 85 ? 7.160 -4.095 5.234 1.00 88.62 85 HIS A O 1
ATOM 665 N N . GLY A 1 86 ? 7.453 -2.481 6.753 1.00 79.12 86 GLY A N 1
ATOM 666 C CA . GLY A 1 86 ? 7.437 -3.384 7.898 1.00 79.12 86 GLY A CA 1
ATOM 667 C C . GLY A 1 86 ? 8.797 -3.961 8.307 1.00 79.12 86 GLY A C 1
ATOM 668 O O . GLY A 1 86 ? 8.888 -5.053 8.869 1.00 79.12 86 GLY A O 1
ATOM 669 N N . TYR A 1 87 ? 9.886 -3.209 8.106 1.00 85.81 87 TYR A N 1
ATOM 670 C CA . TYR A 1 87 ? 11.144 -3.512 8.794 1.00 85.81 87 TYR A CA 1
ATOM 671 C C . TYR A 1 87 ? 10.946 -3.403 10.314 1.00 85.81 87 TYR A C 1
ATOM 673 O O . TYR A 1 87 ? 10.389 -2.413 10.794 1.00 85.81 87 TYR A O 1
ATOM 681 N N . ARG A 1 88 ? 11.411 -4.385 11.100 1.00 84.69 88 ARG A N 1
ATOM 682 C CA . ARG A 1 88 ? 11.089 -4.510 12.543 1.00 84.69 88 ARG A CA 1
ATOM 683 C C . ARG A 1 88 ? 11.377 -3.265 13.389 1.00 84.69 88 ARG A C 1
ATOM 685 O O . ARG A 1 88 ? 10.714 -3.044 14.397 1.00 84.69 88 ARG A O 1
ATOM 692 N N . HIS A 1 89 ? 12.356 -2.449 13.003 1.00 85.69 89 HIS A N 1
ATOM 693 C CA . HIS A 1 89 ? 12.695 -1.223 13.735 1.00 85.69 89 HIS A CA 1
ATOM 694 C C . HIS A 1 89 ? 11.926 0.021 13.269 1.00 85.69 89 HIS A C 1
ATOM 696 O O . HIS A 1 89 ? 11.987 1.055 13.934 1.00 85.69 89 HIS A O 1
ATOM 702 N N . ASN A 1 90 ? 11.204 -0.063 12.152 1.00 90.62 90 ASN A N 1
ATOM 703 C CA . ASN A 1 90 ? 10.400 1.027 11.620 1.00 90.62 90 ASN A CA 1
ATOM 704 C C . ASN A 1 90 ? 9.058 1.158 12.365 1.00 90.62 90 ASN A C 1
ATOM 706 O O . ASN A 1 90 ? 8.560 0.203 12.960 1.00 90.62 90 ASN A O 1
ATOM 710 N N . ILE A 1 91 ? 8.456 2.350 12.310 1.00 87.88 91 ILE A N 1
ATOM 711 C CA . ILE A 1 91 ? 7.154 2.633 12.926 1.00 87.88 91 ILE A CA 1
ATOM 712 C C . ILE A 1 91 ? 6.026 1.757 12.364 1.00 87.88 91 ILE A C 1
ATOM 714 O O . ILE A 1 91 ? 5.140 1.376 13.120 1.00 87.88 91 ILE A O 1
ATOM 718 N N . SER A 1 92 ? 6.086 1.376 11.083 1.00 88.56 92 SER A N 1
ATOM 719 C CA . SER A 1 92 ? 5.124 0.455 10.454 1.00 88.56 92 SER A CA 1
ATOM 720 C C . SER A 1 92 ? 4.973 -0.849 11.248 1.00 88.56 92 SER A C 1
ATOM 722 O O . SER A 1 92 ? 3.860 -1.212 11.606 1.00 88.56 92 SER A O 1
ATOM 724 N N . SER A 1 93 ? 6.081 -1.469 11.659 1.00 89.62 93 SER A N 1
ATOM 725 C CA . SER A 1 93 ? 6.086 -2.692 12.484 1.00 89.62 93 SER A CA 1
ATOM 726 C C . SER A 1 93 ? 5.633 -2.501 13.930 1.00 89.62 93 SER A C 1
ATOM 728 O O . SER A 1 93 ? 5.486 -3.472 14.663 1.00 89.62 93 SER A O 1
ATOM 730 N N . ARG A 1 94 ? 5.470 -1.253 14.382 1.00 89.75 94 ARG A N 1
ATOM 731 C CA . ARG A 1 94 ? 4.881 -0.937 15.692 1.00 89.75 94 ARG A CA 1
ATOM 732 C C . ARG A 1 94 ? 3.387 -0.638 15.594 1.00 89.75 94 ARG A C 1
ATOM 734 O O . ARG A 1 94 ? 2.702 -0.694 16.609 1.00 89.75 94 ARG A O 1
ATOM 741 N N . LEU A 1 95 ? 2.913 -0.257 14.408 1.00 92.19 95 LEU A N 1
ATOM 742 C CA . LEU A 1 95 ? 1.508 0.040 14.131 1.00 92.19 95 LEU A CA 1
ATOM 743 C C . LEU A 1 95 ? 0.733 -1.197 13.671 1.00 92.19 95 LEU A C 1
ATOM 745 O O . LEU A 1 95 ? -0.467 -1.265 13.917 1.00 92.19 95 LEU A O 1
ATOM 749 N N . PHE A 1 96 ? 1.411 -2.143 13.020 1.00 96.38 96 PHE A N 1
ATOM 750 C CA . PHE A 1 96 ? 0.812 -3.340 12.440 1.00 96.38 96 PHE A CA 1
ATOM 751 C C . PHE A 1 96 ? 1.525 -4.615 12.891 1.00 96.38 96 PHE A C 1
ATOM 753 O O . PHE A 1 96 ? 2.730 -4.609 13.151 1.00 96.38 96 PHE A O 1
ATOM 760 N N . ASP A 1 97 ? 0.787 -5.723 12.881 1.00 96.31 97 ASP A N 1
ATOM 761 C CA . ASP A 1 97 ? 1.343 -7.075 12.827 1.00 96.31 97 ASP A CA 1
ATOM 762 C C . ASP A 1 97 ? 1.777 -7.368 11.379 1.00 96.31 97 ASP A C 1
ATOM 764 O O . ASP A 1 97 ? 0.950 -7.572 10.485 1.00 96.31 97 ASP A O 1
ATOM 768 N N . VAL A 1 98 ? 3.080 -7.259 11.118 1.00 95.94 98 VAL A N 1
ATOM 769 C CA . VAL A 1 98 ? 3.641 -7.266 9.761 1.00 95.94 98 VAL A CA 1
ATOM 770 C C . VAL A 1 98 ? 4.040 -8.672 9.335 1.00 95.94 98 VAL A C 1
ATOM 772 O O . VAL A 1 98 ? 4.819 -9.349 10.006 1.00 95.94 98 VAL A O 1
ATOM 775 N N . TYR A 1 99 ? 3.618 -9.026 8.127 1.00 96.94 99 TYR A N 1
ATOM 776 C CA . TYR A 1 99 ? 4.058 -10.191 7.375 1.00 96.94 99 TYR A CA 1
ATOM 777 C C . TYR A 1 99 ? 4.732 -9.746 6.079 1.00 96.94 99 TYR A C 1
ATOM 779 O O . TYR A 1 99 ? 4.520 -8.629 5.596 1.00 96.94 99 TYR A O 1
ATOM 787 N N . SER A 1 100 ? 5.525 -10.638 5.490 1.00 95.88 100 SER A N 1
ATOM 788 C CA . SER A 1 100 ? 6.195 -10.349 4.228 1.00 95.88 100 SER A CA 1
ATOM 789 C C . SER A 1 100 ? 5.926 -11.405 3.169 1.00 95.88 100 SER A C 1
ATOM 791 O O . SER A 1 100 ? 5.877 -12.601 3.465 1.00 95.88 100 SER A O 1
ATOM 793 N N . TYR A 1 101 ? 5.784 -10.943 1.931 1.00 95.94 101 TYR A N 1
ATOM 794 C CA . TYR A 1 101 ? 5.924 -11.774 0.742 1.00 95.94 101 TYR A CA 1
ATOM 795 C C . TYR A 1 101 ? 7.278 -11.500 0.092 1.00 95.94 101 TYR A C 1
ATOM 797 O O . TYR A 1 101 ? 7.932 -10.496 0.386 1.00 95.94 101 TYR A O 1
ATOM 805 N N . SER A 1 102 ? 7.703 -12.419 -0.765 1.00 95.25 102 SER A N 1
ATOM 806 C CA . SER A 1 102 ? 9.047 -12.435 -1.331 1.00 95.25 102 SER A CA 1
ATOM 807 C C . SER A 1 102 ? 9.009 -12.677 -2.837 1.00 95.25 102 SER A C 1
ATOM 809 O O . SER A 1 102 ? 7.940 -12.759 -3.448 1.00 95.25 102 SER A O 1
ATOM 811 N N . VAL A 1 103 ? 10.189 -12.766 -3.440 1.00 95.44 103 VAL A N 1
ATOM 812 C CA . VAL A 1 103 ? 10.351 -13.234 -4.818 1.00 95.44 103 VAL A CA 1
ATOM 813 C C . VAL A 1 103 ? 10.715 -14.712 -4.824 1.00 95.44 103 VAL A C 1
ATOM 815 O O . VAL A 1 103 ? 11.371 -15.209 -3.909 1.00 95.44 103 VAL A O 1
ATOM 818 N N . ASP A 1 104 ? 10.356 -15.399 -5.898 1.00 95.00 104 ASP A N 1
ATOM 819 C CA . ASP A 1 104 ? 10.858 -16.735 -6.166 1.00 95.00 104 ASP A CA 1
ATOM 820 C C . ASP A 1 104 ? 12.404 -16.706 -6.274 1.00 95.00 104 ASP A C 1
ATOM 822 O O . ASP A 1 104 ? 12.975 -15.854 -6.973 1.00 95.00 104 ASP A O 1
ATOM 826 N N . PRO A 1 105 ? 13.120 -17.593 -5.559 1.00 92.19 105 PRO A N 1
ATOM 827 C CA . PRO A 1 105 ? 14.571 -17.537 -5.456 1.00 92.19 105 PRO A CA 1
ATOM 828 C C . PRO A 1 105 ? 15.291 -17.906 -6.755 1.00 92.19 105 PRO A C 1
ATOM 830 O O . PRO A 1 105 ? 16.462 -17.555 -6.883 1.00 92.19 105 PRO A O 1
ATOM 833 N N . ASP A 1 106 ? 14.647 -18.539 -7.729 1.00 95.50 106 ASP A N 1
ATOM 834 C CA . ASP A 1 106 ? 15.304 -18.921 -8.980 1.00 95.50 106 ASP A CA 1
ATOM 835 C C . ASP A 1 106 ? 15.069 -17.866 -10.067 1.00 95.50 106 ASP A C 1
ATOM 837 O O . ASP A 1 106 ? 16.004 -17.361 -10.692 1.00 95.50 106 ASP A O 1
ATOM 841 N N . THR A 1 107 ? 13.816 -17.459 -10.244 1.00 96.25 107 THR A N 1
ATOM 842 C CA . THR A 1 107 ? 13.373 -16.507 -11.270 1.00 96.25 107 THR A CA 1
ATOM 843 C C . THR A 1 107 ? 13.513 -15.045 -10.849 1.00 96.25 107 THR A C 1
ATOM 845 O O . THR A 1 107 ? 13.568 -14.159 -11.707 1.00 96.25 107 THR A O 1
ATOM 848 N N . LYS A 1 108 ? 13.580 -14.774 -9.537 1.00 95.25 108 LYS A N 1
ATOM 849 C CA . LYS A 1 108 ? 13.506 -13.429 -8.937 1.00 95.25 108 LYS A CA 1
ATOM 850 C C . LYS A 1 108 ? 12.217 -12.682 -9.295 1.00 95.25 108 LYS A C 1
ATOM 852 O O . LYS A 1 108 ? 12.186 -11.450 -9.278 1.00 95.25 108 LYS A O 1
ATOM 857 N N . LEU A 1 109 ? 11.158 -13.399 -9.661 1.00 96.19 109 LEU A N 1
ATOM 858 C CA . LEU A 1 109 ? 9.844 -12.824 -9.933 1.00 96.19 109 LEU A CA 1
ATOM 859 C C . LEU A 1 109 ? 8.953 -12.925 -8.694 1.00 96.19 109 LEU A C 1
ATOM 861 O O . LEU A 1 109 ? 9.155 -13.806 -7.867 1.00 96.19 109 LEU A O 1
ATOM 865 N N . LEU A 1 110 ? 7.986 -12.018 -8.544 1.00 95.75 110 LEU A N 1
ATOM 866 C CA . LEU A 1 110 ? 6.955 -12.194 -7.521 1.00 95.75 110 LEU A CA 1
ATOM 867 C C . LEU A 1 110 ? 6.162 -13.466 -7.826 1.00 95.75 110 LEU A C 1
ATOM 869 O O . LEU A 1 110 ? 5.600 -13.592 -8.915 1.00 95.75 110 LEU A O 1
ATOM 873 N N . ASP A 1 111 ? 6.107 -14.378 -6.860 1.00 93.69 111 ASP A N 1
ATOM 874 C CA . ASP A 1 111 ? 5.255 -15.558 -6.935 1.00 93.69 111 ASP A CA 1
ATOM 875 C C . ASP A 1 111 ? 3.837 -15.173 -6.495 1.00 93.69 111 ASP A C 1
ATOM 877 O O . ASP A 1 111 ? 3.540 -14.988 -5.312 1.00 93.69 111 ASP A O 1
ATOM 881 N N . LEU A 1 112 ? 2.957 -14.994 -7.480 1.00 95.06 112 LEU A N 1
ATOM 882 C CA . LEU A 1 112 ? 1.586 -14.550 -7.249 1.00 95.06 112 LEU A CA 1
ATOM 883 C C . LEU A 1 112 ? 0.698 -15.653 -6.657 1.00 95.06 112 LEU A C 1
ATOM 885 O O . LEU A 1 112 ? -0.276 -15.329 -5.977 1.00 95.06 112 LEU A O 1
ATOM 889 N N . ASP A 1 113 ? 1.033 -16.927 -6.866 1.00 95.81 113 ASP A N 1
ATOM 890 C CA . ASP A 1 113 ? 0.289 -18.051 -6.293 1.00 95.81 113 ASP A CA 1
ATOM 891 C C . ASP A 1 113 ? 0.649 -18.234 -4.814 1.00 95.81 113 ASP A C 1
ATOM 893 O O . ASP A 1 113 ? -0.232 -18.414 -3.960 1.00 95.81 113 ASP A O 1
ATOM 897 N N . GLN A 1 114 ? 1.934 -18.087 -4.477 1.00 96.94 114 GLN A N 1
ATOM 898 C CA . GLN A 1 114 ? 2.371 -18.009 -3.085 1.00 96.94 114 GLN A CA 1
ATOM 899 C C . GLN A 1 114 ? 1.758 -16.790 -2.388 1.00 96.94 114 GLN A C 1
ATOM 901 O O . GLN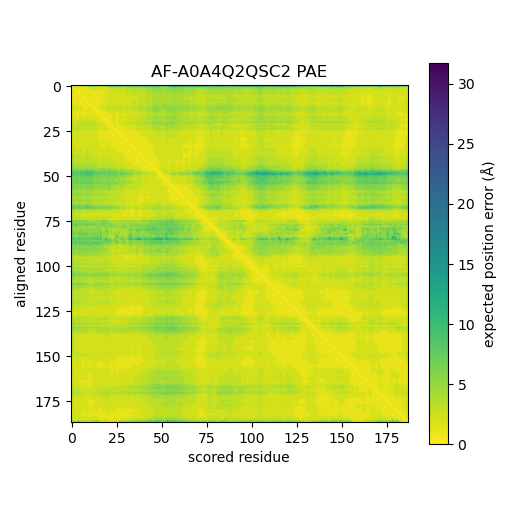 A 1 114 ? 1.191 -16.936 -1.303 1.00 96.94 114 GLN A O 1
ATOM 906 N N . LEU A 1 115 ? 1.800 -15.609 -3.016 1.00 98.00 115 LEU A N 1
ATOM 907 C CA . LEU A 1 115 ? 1.193 -14.400 -2.458 1.00 98.00 115 LEU A CA 1
ATOM 908 C C . LEU A 1 115 ? -0.311 -14.579 -2.214 1.00 98.00 115 LEU A C 1
ATOM 910 O O . LEU A 1 115 ? -0.805 -14.199 -1.153 1.00 98.00 115 LEU A O 1
ATOM 914 N N . ARG A 1 116 ? -1.040 -15.195 -3.154 1.00 98.50 116 ARG A N 1
ATOM 915 C CA . ARG A 1 116 ? -2.458 -15.534 -2.971 1.00 98.50 116 ARG A CA 1
ATOM 916 C C . ARG A 1 116 ? -2.660 -16.419 -1.742 1.00 98.50 116 ARG A C 1
ATOM 918 O O . ARG A 1 116 ? -3.513 -16.116 -0.912 1.00 98.50 116 ARG A O 1
ATOM 925 N N . THR A 1 117 ? -1.865 -17.478 -1.597 1.00 98.44 117 THR A N 1
ATOM 926 C CA . THR A 1 117 ? -1.940 -18.386 -0.439 1.00 98.44 117 THR A CA 1
ATOM 927 C C . THR A 1 117 ? -1.741 -17.619 0.870 1.00 98.44 117 THR A C 1
ATOM 929 O O . THR A 1 117 ? -2.587 -17.683 1.763 1.00 98.44 117 THR A O 1
ATOM 932 N N . GLN A 1 118 ? -0.688 -16.799 0.945 1.00 98.38 118 GLN A N 1
ATOM 933 C CA . GLN A 1 118 ? -0.405 -15.957 2.108 1.00 98.38 118 GLN A CA 1
ATOM 934 C C . GLN A 1 118 ? -1.553 -14.986 2.415 1.00 98.38 118 GLN A C 1
ATOM 936 O O . GLN A 1 118 ? -1.913 -14.810 3.576 1.00 98.38 118 GLN A O 1
ATOM 941 N N . LEU A 1 119 ? -2.155 -14.364 1.399 1.00 98.62 119 LEU A N 1
ATOM 942 C CA . LEU A 1 119 ? -3.279 -13.443 1.581 1.00 98.62 119 LEU A CA 1
ATOM 943 C C . LEU A 1 119 ? -4.489 -14.128 2.219 1.00 98.62 119 LEU A C 1
ATOM 945 O O . LEU A 1 119 ? -5.068 -13.570 3.151 1.00 98.62 119 LEU A O 1
ATOM 949 N N . HIS A 1 120 ? -4.856 -15.330 1.767 1.00 98.50 120 HIS A N 1
ATOM 950 C CA . HIS A 1 120 ? -6.000 -16.072 2.317 1.00 98.50 120 HIS A CA 1
ATOM 951 C C . HIS A 1 120 ? -5.763 -16.571 3.747 1.00 98.50 120 HIS A C 1
ATOM 953 O O . HIS A 1 120 ? -6.707 -16.631 4.540 1.00 98.50 120 HIS A O 1
ATOM 959 N N . GLU A 1 121 ? -4.514 -16.878 4.098 1.00 98.44 121 GLU A N 1
ATOM 960 C CA . GLU A 1 121 ? -4.119 -17.269 5.456 1.00 98.44 121 GLU A CA 1
ATOM 961 C C . GLU A 1 121 ? -4.054 -16.068 6.412 1.00 98.44 121 GLU A C 1
ATOM 963 O O . GLU A 1 121 ? -4.618 -16.095 7.509 1.00 98.44 121 GLU A O 1
ATOM 968 N N . ILE A 1 122 ? -3.381 -14.994 5.993 1.00 98.44 122 ILE A N 1
ATOM 969 C CA . ILE A 1 122 ? -3.065 -13.835 6.838 1.00 98.44 122 ILE A CA 1
ATOM 970 C C . ILE A 1 122 ? -4.242 -12.862 6.910 1.00 98.44 122 ILE A C 1
ATOM 972 O O . ILE A 1 122 ? -4.463 -12.263 7.964 1.00 98.44 122 ILE A O 1
ATOM 976 N N . LYS A 1 123 ? -4.993 -12.695 5.815 1.00 98.44 123 LYS A N 1
ATOM 977 C CA . LYS A 1 123 ? -6.079 -11.711 5.653 1.00 98.44 123 LYS A CA 1
ATOM 978 C C . LYS A 1 123 ? -5.663 -10.316 6.138 1.00 98.44 123 LYS A C 1
ATOM 980 O O . LYS A 1 123 ? -6.207 -9.817 7.128 1.00 98.44 123 LYS A O 1
ATOM 985 N N . PRO A 1 124 ? -4.631 -9.715 5.521 1.00 98.62 124 PRO A N 1
ATOM 986 C CA . PRO A 1 124 ? -4.127 -8.428 5.962 1.00 98.62 124 PRO A CA 1
ATOM 987 C C . PRO A 1 124 ? -5.150 -7.319 5.713 1.00 98.62 124 PRO A C 1
ATOM 989 O O . PRO A 1 124 ? -5.918 -7.373 4.756 1.00 98.62 124 PRO A O 1
ATOM 992 N N . LEU A 1 125 ? -5.112 -6.267 6.534 1.00 98.69 125 LEU A N 1
ATOM 993 C CA . LEU A 1 125 ? -5.866 -5.050 6.239 1.00 98.69 125 LEU A CA 1
ATOM 994 C C . LEU A 1 125 ? -5.292 -4.353 5.000 1.00 98.69 125 LEU A C 1
ATOM 996 O O . LEU A 1 125 ? -6.035 -3.771 4.212 1.00 98.69 125 LEU A O 1
ATOM 1000 N N . ILE A 1 126 ? -3.965 -4.396 4.850 1.00 98.75 126 ILE A N 1
ATOM 1001 C CA . ILE A 1 126 ? -3.233 -3.721 3.780 1.00 98.75 126 ILE A CA 1
ATOM 1002 C C . ILE A 1 126 ? -2.334 -4.726 3.066 1.00 98.75 126 ILE A C 1
ATOM 1004 O O . ILE A 1 126 ? -1.474 -5.348 3.693 1.00 98.75 126 ILE A O 1
ATOM 1008 N N . LEU A 1 127 ? -2.499 -4.823 1.747 1.00 98.81 127 LEU A N 1
ATOM 1009 C CA . LEU A 1 127 ? -1.487 -5.371 0.849 1.00 98.81 127 LEU A CA 1
ATOM 1010 C C . LEU A 1 127 ? -0.696 -4.195 0.277 1.00 98.81 127 LEU A C 1
ATOM 1012 O O . LEU A 1 127 ? -1.260 -3.362 -0.434 1.00 98.81 127 LEU A O 1
ATOM 1016 N N . LEU A 1 128 ? 0.595 -4.116 0.592 1.00 98.50 128 LEU A N 1
ATOM 1017 C CA . LEU A 1 128 ? 1.466 -3.066 0.080 1.00 98.50 128 LEU A CA 1
ATOM 1018 C C . LEU A 1 128 ? 2.260 -3.570 -1.128 1.00 98.50 128 LEU A C 1
ATOM 1020 O O . LEU A 1 128 ? 3.059 -4.503 -1.018 1.00 98.50 128 LEU A O 1
ATOM 1024 N N . GLY A 1 129 ? 2.050 -2.928 -2.278 1.00 97.12 129 GLY A N 1
ATOM 1025 C CA . GLY A 1 129 ? 2.807 -3.139 -3.510 1.00 97.12 129 GLY A CA 1
ATOM 1026 C C . GLY A 1 129 ? 3.781 -1.992 -3.754 1.00 97.12 129 GLY A C 1
ATOM 1027 O O . GLY A 1 129 ? 3.371 -0.868 -3.993 1.00 97.12 129 GLY A O 1
ATOM 1028 N N . GLY A 1 130 ? 5.080 -2.237 -3.704 1.00 95.25 130 GLY A N 1
ATOM 1029 C CA . GLY A 1 130 ? 6.074 -1.182 -3.880 1.00 95.25 130 GLY A CA 1
ATOM 1030 C C . GLY A 1 130 ? 7.460 -1.697 -3.552 1.00 95.25 130 GLY A C 1
ATOM 1031 O O . GLY A 1 130 ? 7.604 -2.730 -2.902 1.00 95.25 130 GLY A O 1
ATOM 1032 N N . TYR A 1 131 ? 8.486 -1.007 -4.034 1.00 96.12 131 TYR A N 1
ATOM 1033 C CA . TYR A 1 131 ? 9.858 -1.478 -3.900 1.00 96.12 131 TYR A CA 1
ATOM 1034 C C . TYR A 1 131 ? 10.867 -0.344 -4.029 1.00 96.12 131 TYR A C 1
ATOM 1036 O O . TYR A 1 131 ? 10.627 0.663 -4.696 1.00 96.12 131 TYR A O 1
ATOM 1044 N N . SER A 1 132 ? 12.036 -0.568 -3.439 1.00 94.75 132 SER A N 1
ATOM 1045 C CA . SER A 1 132 ? 13.235 0.238 -3.650 1.00 94.75 132 SER A CA 1
ATOM 1046 C C . SER A 1 132 ? 14.225 -0.406 -4.612 1.00 94.75 132 SER A C 1
ATOM 1048 O O . SER A 1 132 ? 14.865 0.296 -5.391 1.00 94.75 132 SER A O 1
ATOM 1050 N N . ALA A 1 133 ? 14.349 -1.735 -4.592 1.00 94.75 133 ALA A N 1
ATOM 1051 C CA . ALA A 1 133 ? 15.385 -2.454 -5.334 1.00 94.75 133 ALA A CA 1
ATOM 1052 C C . ALA A 1 133 ? 14.834 -3.689 -6.062 1.00 94.75 133 ALA A C 1
ATOM 1054 O O . ALA A 1 133 ? 15.344 -4.795 -5.905 1.00 94.75 133 ALA A O 1
ATOM 1055 N N . TYR A 1 134 ? 13.800 -3.491 -6.883 1.00 96.12 134 TYR A N 1
ATOM 1056 C CA . TYR A 1 134 ? 13.206 -4.546 -7.701 1.00 96.12 134 TYR A CA 1
ATOM 1057 C C . TYR A 1 134 ? 13.172 -4.142 -9.190 1.00 96.12 134 TYR A C 1
ATOM 1059 O O . TYR A 1 134 ? 12.515 -3.168 -9.552 1.00 96.12 134 TYR A O 1
ATOM 1067 N N . PRO A 1 135 ? 13.888 -4.841 -10.093 1.00 94.44 135 PRO A N 1
ATOM 1068 C CA . PRO A 1 135 ? 14.099 -4.386 -11.472 1.00 94.44 135 PRO A CA 1
ATOM 1069 C C . PRO A 1 135 ? 13.024 -4.877 -12.458 1.00 94.44 135 PRO A C 1
ATOM 1071 O O . PRO A 1 135 ? 13.267 -4.922 -13.667 1.00 94.44 135 PRO A O 1
ATOM 1074 N N . ARG A 1 136 ? 11.873 -5.347 -11.971 1.00 95.12 136 ARG A N 1
ATOM 1075 C CA . ARG A 1 136 ? 10.789 -5.897 -12.797 1.00 95.12 136 ARG A CA 1
ATOM 1076 C C . ARG A 1 136 ? 9.515 -5.101 -12.561 1.00 95.12 136 ARG A C 1
ATOM 1078 O O . ARG A 1 136 ? 9.313 -4.549 -11.486 1.00 95.12 136 ARG A O 1
ATOM 1085 N N . ARG A 1 137 ? 8.656 -5.047 -13.579 1.00 94.56 137 ARG A N 1
ATOM 1086 C CA . ARG A 1 137 ? 7.334 -4.428 -13.450 1.00 94.56 137 ARG A CA 1
ATOM 1087 C C . ARG A 1 137 ? 6.438 -5.341 -12.619 1.00 94.56 137 ARG A C 1
ATOM 1089 O O . ARG A 1 137 ? 6.404 -6.546 -12.859 1.00 94.56 137 ARG A O 1
ATOM 1096 N N . ILE A 1 138 ? 5.702 -4.757 -11.684 1.00 96.75 138 ILE A N 1
ATOM 1097 C CA . ILE A 1 138 ? 4.656 -5.448 -10.929 1.00 96.75 138 ILE A CA 1
ATOM 1098 C C . ILE A 1 138 ? 3.343 -5.307 -11.697 1.00 96.75 138 ILE A C 1
ATOM 1100 O O . ILE A 1 138 ? 3.000 -4.211 -12.132 1.00 96.75 138 ILE A O 1
ATOM 1104 N N . ASN A 1 139 ? 2.607 -6.406 -11.859 1.00 98.00 139 ASN A N 1
ATOM 1105 C CA . ASN A 1 139 ? 1.244 -6.357 -12.383 1.00 98.00 139 ASN A CA 1
ATOM 1106 C C . ASN A 1 139 ? 0.293 -5.908 -11.256 1.00 98.00 139 ASN A C 1
ATOM 1108 O O . ASN A 1 139 ? -0.085 -6.703 -10.392 1.00 98.00 139 ASN A O 1
ATOM 1112 N N . PHE A 1 140 ? -0.065 -4.623 -11.242 1.00 98.56 140 PHE A N 1
ATOM 1113 C CA . PHE A 1 140 ? -0.913 -4.032 -10.207 1.00 98.56 140 PHE A CA 1
ATOM 1114 C C . PHE A 1 140 ? -2.384 -4.417 -10.361 1.00 98.56 140 PHE A C 1
ATOM 1116 O O . PHE A 1 140 ? -3.073 -4.509 -9.347 1.00 98.56 140 PHE A O 1
ATOM 1123 N N . ALA A 1 141 ? -2.848 -4.709 -11.581 1.00 98.56 141 ALA A N 1
ATOM 1124 C CA . ALA A 1 141 ? -4.184 -5.268 -11.798 1.00 98.56 141 ALA A CA 1
ATOM 1125 C C . ALA A 1 141 ? -4.336 -6.604 -11.057 1.00 98.56 141 ALA A C 1
ATOM 1127 O O . ALA A 1 141 ? -5.318 -6.833 -10.351 1.00 98.56 141 ALA A O 1
ATOM 1128 N N . LYS A 1 142 ? -3.310 -7.459 -11.134 1.00 98.50 142 LYS A N 1
ATOM 1129 C CA . LYS A 1 142 ? -3.306 -8.746 -10.441 1.00 98.50 142 LYS A CA 1
ATOM 1130 C C . LYS A 1 142 ? -3.168 -8.596 -8.930 1.00 98.50 142 LYS A C 1
ATOM 1132 O O . LYS A 1 142 ? -3.870 -9.283 -8.197 1.00 98.50 142 LYS A O 1
ATOM 1137 N N . LEU A 1 143 ? -2.331 -7.672 -8.445 1.00 98.56 143 LEU A N 1
ATOM 1138 C CA . LEU A 1 143 ? -2.304 -7.354 -7.010 1.00 98.56 143 LEU A CA 1
ATOM 1139 C C . LEU A 1 143 ? -3.660 -6.849 -6.511 1.00 98.56 143 LEU A C 1
ATOM 1141 O O . LEU A 1 143 ? -4.039 -7.146 -5.379 1.00 98.56 143 LEU A O 1
ATOM 1145 N N . ARG A 1 144 ? -4.392 -6.101 -7.343 1.00 98.75 144 ARG A N 1
ATOM 1146 C CA . ARG A 1 144 ? -5.720 -5.611 -6.992 1.00 98.75 144 ARG A CA 1
ATOM 1147 C C . ARG A 1 144 ? -6.731 -6.747 -6.888 1.00 98.75 144 ARG A C 1
ATOM 1149 O O . ARG A 1 144 ? -7.415 -6.822 -5.874 1.00 98.75 144 ARG A O 1
ATOM 1156 N N . GLU A 1 145 ? -6.761 -7.653 -7.867 1.00 98.75 145 GLU A N 1
ATOM 1157 C CA . GLU A 1 145 ? -7.582 -8.872 -7.813 1.00 98.75 145 GLU A CA 1
ATOM 1158 C C . GLU A 1 145 ? -7.329 -9.647 -6.511 1.00 98.75 145 GLU A C 1
ATOM 1160 O O . GLU A 1 145 ? -8.264 -9.942 -5.771 1.00 98.75 145 GLU A O 1
ATOM 1165 N N . LEU A 1 146 ? -6.057 -9.896 -6.184 1.00 98.69 146 LEU A N 1
ATOM 1166 C CA . LEU A 1 146 ? -5.667 -10.625 -4.977 1.00 98.69 146 LEU A CA 1
ATOM 1167 C C . LEU A 1 146 ? -6.057 -9.901 -3.678 1.00 98.69 146 LEU A C 1
ATOM 1169 O O . LEU A 1 146 ? -6.466 -10.542 -2.712 1.00 98.69 146 LEU A O 1
ATOM 1173 N N . ALA A 1 147 ? -5.928 -8.572 -3.630 1.00 98.81 147 ALA A N 1
ATOM 1174 C CA . ALA A 1 147 ? -6.356 -7.790 -2.474 1.00 98.81 147 ALA A CA 1
ATOM 1175 C C . ALA A 1 147 ? -7.878 -7.870 -2.276 1.00 98.81 147 ALA A C 1
ATOM 1177 O O . ALA A 1 147 ? -8.342 -8.068 -1.151 1.00 98.81 147 ALA A O 1
ATOM 1178 N N . ASP A 1 148 ? -8.645 -7.770 -3.365 1.00 98.75 148 ASP A N 1
ATOM 1179 C CA . ASP A 1 148 ? -10.106 -7.834 -3.335 1.00 98.75 148 ASP A CA 1
ATOM 1180 C C . ASP A 1 148 ? -10.617 -9.215 -2.884 1.00 98.75 148 ASP A C 1
ATOM 1182 O O . ASP A 1 148 ? -11.601 -9.274 -2.146 1.00 98.75 148 ASP A O 1
ATOM 1186 N N . GLU A 1 149 ? -9.927 -10.314 -3.232 1.00 98.62 149 GLU A N 1
ATOM 1187 C CA . GLU A 1 149 ? -10.268 -11.682 -2.785 1.00 98.62 149 GLU A CA 1
ATOM 1188 C C . GLU A 1 149 ? -10.379 -11.810 -1.254 1.00 98.62 149 GLU A C 1
ATOM 1190 O O . GLU A 1 149 ? -11.169 -12.614 -0.755 1.00 98.62 149 GLU A O 1
ATOM 1195 N N . VAL A 1 150 ? -9.599 -11.024 -0.505 1.00 98.62 150 VAL A N 1
ATOM 1196 C CA . VAL A 1 150 ? -9.544 -11.075 0.967 1.00 98.62 150 VAL A CA 1
ATOM 1197 C C . VAL A 1 150 ? -10.029 -9.789 1.641 1.00 98.62 150 VAL A C 1
ATOM 1199 O O . VAL A 1 150 ? -9.967 -9.676 2.864 1.00 98.62 150 VAL A O 1
ATOM 1202 N N . GLY A 1 151 ? -10.528 -8.823 0.863 1.00 98.44 151 GLY A N 1
ATOM 1203 C CA . GLY A 1 151 ? -11.002 -7.527 1.358 1.00 98.44 151 GLY A CA 1
ATOM 1204 C C . GLY A 1 151 ? -9.894 -6.576 1.833 1.00 98.44 151 GLY A C 1
ATOM 1205 O O . GLY A 1 151 ? -10.176 -5.647 2.594 1.00 98.44 151 GLY A O 1
ATOM 1206 N N . ALA A 1 152 ? -8.649 -6.791 1.404 1.00 98.81 152 ALA A N 1
ATOM 1207 C CA . ALA A 1 152 ? -7.515 -5.944 1.750 1.00 98.81 152 ALA A CA 1
ATOM 1208 C C . ALA A 1 152 ? -7.514 -4.637 0.945 1.00 98.81 152 ALA A C 1
ATOM 1210 O O . ALA A 1 152 ? -7.902 -4.573 -0.222 1.00 98.81 152 ALA A O 1
ATOM 1211 N N . VAL A 1 153 ? -6.986 -3.575 1.546 1.00 98.88 153 VAL A N 1
ATOM 1212 C CA . VAL A 1 153 ? -6.667 -2.346 0.822 1.00 98.88 153 VAL A CA 1
ATOM 1213 C C . VAL A 1 153 ? -5.333 -2.530 0.104 1.00 98.88 153 VAL A C 1
ATOM 1215 O O . VAL A 1 153 ? -4.283 -2.582 0.741 1.00 98.88 153 VAL A O 1
ATOM 1218 N N . LEU A 1 154 ? -5.362 -2.586 -1.230 1.00 98.88 154 LEU A N 1
ATOM 1219 C CA . LEU A 1 154 ? -4.156 -2.404 -2.042 1.00 98.88 154 LEU A CA 1
ATOM 1220 C C . LEU A 1 154 ? -3.635 -0.964 -1.917 1.00 98.88 154 LEU A C 1
ATOM 1222 O O . LEU A 1 154 ? -4.249 -0.029 -2.440 1.00 98.88 154 LEU A O 1
ATOM 1226 N N . MET A 1 155 ? -2.487 -0.812 -1.265 1.00 98.75 155 MET A N 1
ATOM 1227 C CA . MET A 1 155 ? -1.709 0.422 -1.207 1.00 98.75 155 MET A CA 1
ATOM 1228 C C . MET A 1 155 ? -0.460 0.265 -2.075 1.00 98.75 155 MET A C 1
ATOM 1230 O O . MET A 1 155 ? 0.245 -0.733 -1.941 1.00 98.75 155 MET A O 1
ATOM 1234 N N . VAL A 1 156 ? -0.166 1.236 -2.944 1.00 98.75 156 VAL A N 1
ATOM 1235 C CA . VAL A 1 156 ? 1.043 1.211 -3.777 1.00 98.75 156 VAL A CA 1
ATOM 1236 C C . VAL A 1 156 ? 2.010 2.329 -3.409 1.00 98.75 156 VAL A C 1
ATOM 1238 O O . VAL A 1 156 ? 1.652 3.499 -3.466 1.00 98.75 156 VAL A O 1
ATOM 1241 N N . ASP A 1 157 ? 3.248 1.966 -3.082 1.00 98.56 157 ASP A N 1
ATOM 1242 C CA . ASP A 1 157 ? 4.354 2.912 -2.906 1.00 98.56 157 ASP A CA 1
ATOM 1243 C C . ASP A 1 157 ? 5.168 2.964 -4.202 1.00 98.56 157 ASP A C 1
ATOM 1245 O O . ASP A 1 157 ? 5.919 2.037 -4.523 1.00 98.56 157 ASP A O 1
ATOM 1249 N N . MET A 1 158 ? 4.980 4.039 -4.970 1.00 98.31 158 MET A N 1
ATOM 1250 C CA . MET A 1 158 ? 5.609 4.220 -6.278 1.00 98.31 158 MET A CA 1
ATOM 1251 C C . MET A 1 158 ? 6.854 5.107 -6.257 1.00 98.31 158 MET A C 1
ATOM 1253 O O . MET A 1 158 ? 7.309 5.517 -7.322 1.00 98.31 158 MET A O 1
ATOM 1257 N N . ALA A 1 159 ? 7.438 5.388 -5.087 1.00 98.00 159 ALA A N 1
ATOM 1258 C CA . ALA A 1 159 ? 8.542 6.343 -4.937 1.00 98.00 159 ALA A CA 1
ATOM 1259 C C . ALA A 1 159 ? 9.672 6.186 -5.978 1.00 98.00 159 ALA A C 1
ATOM 1261 O O . ALA A 1 159 ? 10.148 7.171 -6.536 1.00 98.00 159 ALA A O 1
ATOM 1262 N N . HIS A 1 160 ? 10.068 4.949 -6.296 1.00 97.69 160 HIS A N 1
ATOM 1263 C CA . HIS A 1 160 ? 11.160 4.670 -7.237 1.00 97.69 160 HIS A CA 1
ATOM 1264 C C . HIS A 1 160 ? 10.761 4.651 -8.720 1.00 97.69 160 HIS A C 1
ATOM 1266 O O . HIS A 1 160 ? 11.640 4.624 -9.581 1.00 97.69 160 HIS A O 1
ATOM 1272 N N . PHE A 1 161 ? 9.467 4.638 -9.043 1.00 97.69 161 PHE A N 1
ATOM 1273 C CA . PHE A 1 161 ? 8.984 4.525 -10.424 1.00 97.69 161 PHE A CA 1
ATOM 1274 C C . PHE A 1 161 ? 7.890 5.539 -10.789 1.00 97.69 161 PHE A C 1
ATOM 1276 O O . PHE A 1 161 ? 7.359 5.483 -11.896 1.00 97.69 161 PHE A O 1
ATOM 1283 N N . ALA A 1 162 ? 7.604 6.519 -9.928 1.00 97.88 162 ALA A N 1
ATOM 1284 C CA . ALA A 1 162 ? 6.608 7.564 -10.166 1.00 97.88 162 ALA A CA 1
ATOM 1285 C C . ALA A 1 162 ? 6.847 8.332 -11.474 1.00 97.88 162 ALA A C 1
ATOM 1287 O O . ALA A 1 162 ? 5.900 8.605 -12.204 1.00 97.88 162 ALA A O 1
ATOM 1288 N N . GLY A 1 163 ? 8.108 8.608 -11.826 1.00 98.00 163 GLY A N 1
ATOM 1289 C CA . GLY A 1 163 ? 8.454 9.241 -13.103 1.00 98.00 163 GLY A CA 1
ATOM 1290 C C . GLY A 1 163 ? 8.103 8.390 -14.330 1.00 98.00 163 GLY A C 1
ATOM 1291 O O . GLY A 1 163 ? 7.751 8.938 -15.369 1.00 98.00 163 GLY A O 1
ATOM 1292 N N . LEU A 1 164 ? 8.139 7.057 -14.216 1.00 98.06 164 LEU A N 1
ATOM 1293 C CA . LEU A 1 164 ? 7.721 6.147 -15.291 1.00 98.06 164 LEU A CA 1
ATOM 1294 C C . LEU A 1 164 ? 6.196 6.077 -15.418 1.00 98.06 164 LEU A C 1
ATOM 1296 O O . LEU A 1 164 ? 5.695 5.871 -16.519 1.00 98.06 164 LEU A O 1
ATOM 1300 N N . VAL A 1 165 ? 5.468 6.272 -14.317 1.00 98.12 165 VAL A N 1
ATOM 1301 C CA . VAL A 1 165 ? 4.005 6.412 -14.333 1.00 98.12 165 VAL A CA 1
ATOM 1302 C C . VAL A 1 165 ? 3.622 7.754 -14.960 1.00 98.12 165 VAL A C 1
ATOM 1304 O O . VAL A 1 165 ? 2.905 7.779 -15.953 1.00 98.12 165 VAL A O 1
ATOM 1307 N N . ALA A 1 166 ? 4.179 8.858 -14.453 1.00 97.94 166 ALA A N 1
ATOM 1308 C CA . ALA A 1 166 ? 3.940 10.210 -14.962 1.00 97.94 166 ALA A CA 1
ATOM 1309 C C . ALA A 1 166 ? 4.342 10.374 -16.438 1.00 97.94 166 ALA A C 1
ATOM 1311 O O . ALA A 1 166 ? 3.699 11.100 -17.188 1.00 97.94 166 ALA A O 1
ATOM 1312 N N . GLY A 1 167 ? 5.411 9.695 -16.862 1.00 97.81 167 GLY A N 1
ATOM 1313 C CA . GLY A 1 167 ? 5.889 9.696 -18.243 1.00 97.81 167 GLY A CA 1
ATOM 1314 C C . GLY A 1 167 ? 5.146 8.740 -19.183 1.00 97.81 167 GLY A C 1
ATOM 1315 O O . GLY A 1 167 ? 5.563 8.617 -20.331 1.00 97.81 167 GLY A O 1
ATOM 1316 N N . GLY A 1 168 ? 4.109 8.032 -18.717 1.00 96.50 168 GLY A N 1
ATOM 1317 C CA . GLY A 1 168 ? 3.324 7.108 -19.545 1.00 96.50 168 GLY A CA 1
ATOM 1318 C C . GLY A 1 168 ? 4.068 5.837 -19.973 1.00 96.50 168 GLY A C 1
ATOM 1319 O O . GLY A 1 168 ? 3.706 5.212 -20.956 1.00 96.50 168 GLY A O 1
ATOM 1320 N N . VAL A 1 169 ? 5.133 5.436 -19.272 1.00 97.75 169 VAL A N 1
ATOM 1321 C CA . VAL A 1 169 ? 5.863 4.183 -19.560 1.00 97.75 169 VAL A CA 1
ATOM 1322 C C . VAL A 1 169 ? 5.221 2.992 -18.844 1.00 97.75 169 VAL A C 1
ATOM 1324 O O . VAL A 1 169 ? 5.261 1.858 -19.332 1.00 97.75 169 VAL A O 1
ATOM 1327 N N . PHE A 1 170 ? 4.678 3.229 -17.650 1.00 97.44 170 PHE A N 1
ATOM 1328 C CA . PHE A 1 170 ? 3.892 2.250 -16.905 1.00 97.44 170 PHE A CA 1
ATOM 1329 C C . PHE A 1 170 ? 2.421 2.424 -17.291 1.00 97.44 170 PHE A C 1
ATOM 1331 O O . PHE A 1 170 ? 1.762 3.353 -16.835 1.00 97.44 170 PHE A O 1
ATOM 1338 N N . GLU A 1 171 ? 1.927 1.524 -18.141 1.00 96.56 171 GLU A N 1
ATOM 1339 C CA . GLU A 1 171 ? 0.579 1.557 -18.721 1.00 96.56 171 GLU A CA 1
ATOM 1340 C C . GLU A 1 171 ? -0.204 0.271 -18.408 1.00 96.56 171 GLU A C 1
ATOM 1342 O O . GLU A 1 171 ? 0.373 -0.746 -18.005 1.00 96.56 171 GLU A O 1
ATOM 1347 N N . GLY A 1 172 ? -1.524 0.306 -18.623 1.00 97.56 172 GLY A N 1
ATOM 1348 C CA . GLY A 1 172 ? -2.411 -0.853 -18.477 1.00 97.56 172 GLY A CA 1
ATOM 1349 C C . GLY A 1 172 ? -2.309 -1.502 -17.096 1.00 97.56 172 GLY A C 1
ATOM 1350 O O . GLY A 1 172 ? -2.430 -0.835 -16.069 1.00 97.56 172 GLY A O 1
ATOM 1351 N N . ASP A 1 173 ? -2.039 -2.804 -17.068 1.00 98.25 173 ASP A N 1
ATOM 1352 C CA . ASP A 1 173 ? -1.892 -3.595 -15.839 1.00 98.25 173 ASP A CA 1
ATOM 1353 C C . ASP A 1 173 ? -0.697 -3.174 -14.967 1.00 98.25 173 ASP A C 1
ATOM 1355 O O . ASP A 1 173 ? -0.639 -3.502 -13.781 1.00 98.25 173 ASP A O 1
ATOM 1359 N N . PHE A 1 174 ? 0.262 -2.442 -15.541 1.00 98.00 174 PHE A N 1
ATOM 1360 C CA . PHE A 1 174 ? 1.462 -1.963 -14.854 1.00 98.00 174 PHE A CA 1
ATOM 1361 C C . PHE A 1 174 ? 1.337 -0.514 -14.370 1.00 98.00 174 PHE A C 1
ATOM 1363 O O . PHE A 1 174 ? 2.227 -0.044 -13.665 1.00 98.00 174 PHE A O 1
ATOM 1370 N N . ASN A 1 175 ? 0.258 0.199 -14.708 1.00 98.25 175 ASN A N 1
ATOM 1371 C CA . ASN A 1 175 ? -0.033 1.505 -14.120 1.00 98.25 175 ASN A CA 1
ATOM 1372 C C . ASN A 1 175 ? -0.750 1.303 -12.775 1.00 98.25 175 ASN A C 1
ATOM 1374 O O . ASN A 1 175 ? -1.855 0.768 -12.777 1.00 98.25 175 ASN A O 1
ATOM 1378 N N . PRO A 1 176 ? -0.199 1.726 -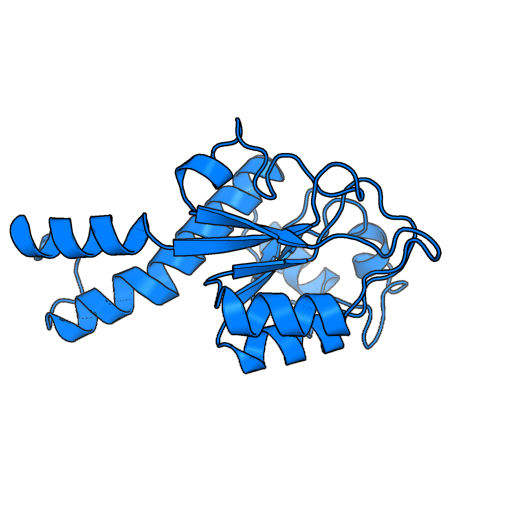11.624 1.00 98.31 176 PRO A N 1
ATOM 1379 C CA . PRO A 1 176 ? -0.875 1.529 -10.346 1.00 98.31 176 PRO A CA 1
ATOM 1380 C C . PRO A 1 176 ? -2.119 2.408 -10.162 1.00 98.31 176 PRO A C 1
ATOM 1382 O O . PRO A 1 176 ? -2.987 2.027 -9.382 1.00 98.31 176 PRO A O 1
ATOM 1385 N N . VAL A 1 177 ? -2.231 3.554 -10.851 1.00 98.12 177 VAL A N 1
ATOM 1386 C CA . VAL A 1 177 ? -3.317 4.535 -10.650 1.00 98.12 177 VAL A CA 1
ATOM 1387 C C . VAL A 1 177 ? -4.723 3.947 -10.810 1.00 98.12 177 VAL A C 1
ATOM 1389 O O . VAL A 1 177 ? -5.530 4.140 -9.901 1.00 98.12 177 VAL A O 1
ATOM 1392 N N . PRO A 1 178 ? -5.048 3.201 -11.884 1.00 97.88 178 PRO A N 1
ATOM 1393 C CA . PRO A 1 178 ? -6.377 2.607 -12.028 1.00 97.88 178 PRO A CA 1
ATOM 1394 C C . PRO A 1 178 ? -6.664 1.451 -11.055 1.00 97.88 178 PRO A C 1
ATOM 1396 O O . PRO A 1 178 ? -7.829 1.100 -10.869 1.00 97.88 178 PRO A O 1
ATOM 1399 N N . HIS A 1 179 ? -5.639 0.848 -10.442 1.00 98.50 179 HIS A N 1
ATOM 1400 C CA .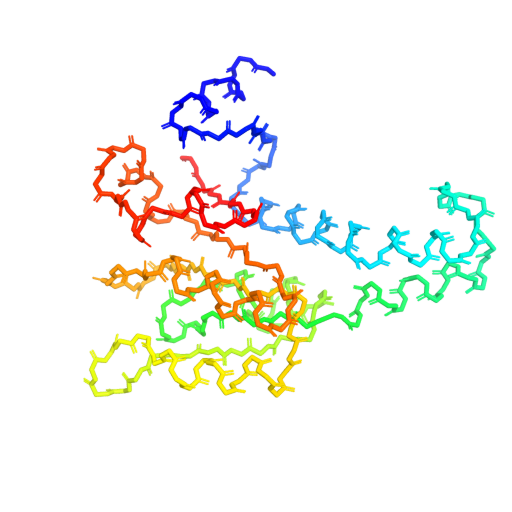 HIS A 1 179 ? -5.782 -0.412 -9.697 1.00 98.50 179 HIS A CA 1
ATOM 1401 C C . HIS A 1 179 ? -5.700 -0.228 -8.178 1.00 98.50 179 HIS A C 1
ATOM 1403 O O . HIS A 1 179 ? -6.474 -0.834 -7.433 1.00 98.50 179 HIS A O 1
ATOM 1409 N N . ALA A 1 180 ? -4.774 0.602 -7.696 1.00 98.62 180 ALA A N 1
ATOM 1410 C CA . ALA A 1 180 ? -4.541 0.814 -6.273 1.00 98.62 180 ALA A CA 1
ATOM 1411 C C . ALA A 1 180 ? -5.668 1.623 -5.619 1.00 98.62 180 ALA A C 1
ATOM 1413 O O . ALA A 1 180 ? -6.241 2.534 -6.210 1.00 98.62 180 ALA A O 1
ATOM 1414 N N . HIS A 1 181 ? -5.957 1.327 -4.352 1.00 98.62 181 HIS A N 1
ATOM 1415 C CA . HIS A 1 181 ? -6.885 2.140 -3.565 1.00 98.62 181 HIS A CA 1
ATOM 1416 C C . HIS A 1 181 ? -6.230 3.435 -3.085 1.00 98.62 181 HIS A C 1
ATOM 1418 O O . HIS A 1 181 ? -6.885 4.472 -3.006 1.00 98.62 181 HIS A O 1
ATOM 1424 N N . ILE A 1 182 ? -4.948 3.356 -2.719 1.00 98.56 182 ILE A N 1
ATOM 1425 C CA . ILE A 1 182 ? -4.129 4.482 -2.272 1.00 98.56 182 ILE A CA 1
ATOM 1426 C C . ILE A 1 182 ? -2.749 4.351 -2.901 1.00 98.56 182 ILE A C 1
ATOM 1428 O O . ILE A 1 182 ? -2.192 3.255 -2.953 1.00 98.56 182 ILE A O 1
ATOM 1432 N N . ILE A 1 183 ? -2.194 5.479 -3.339 1.00 98.62 183 ILE A N 1
ATOM 1433 C CA . ILE A 1 183 ? -0.831 5.570 -3.854 1.00 98.62 183 ILE A CA 1
ATOM 1434 C C . ILE A 1 183 ? -0.047 6.575 -3.021 1.00 98.62 183 ILE A C 1
ATOM 1436 O O . ILE A 1 183 ? -0.537 7.667 -2.726 1.00 98.62 183 ILE A O 1
ATOM 1440 N N . THR A 1 184 ? 1.177 6.209 -2.664 1.00 98.62 184 THR A N 1
ATOM 1441 C CA . THR A 1 184 ? 2.168 7.086 -2.043 1.00 98.62 184 THR A CA 1
ATOM 1442 C C . THR A 1 184 ? 3.392 7.201 -2.942 1.00 98.62 184 THR A C 1
ATOM 1444 O O . THR A 1 184 ? 3.680 6.327 -3.759 1.00 98.62 184 THR A O 1
ATOM 1447 N N . SER A 1 185 ? 4.099 8.324 -2.836 1.00 98.00 185 SER A N 1
ATOM 1448 C CA . SER A 1 185 ? 5.309 8.573 -3.614 1.00 98.00 185 SER A CA 1
ATOM 1449 C C . SER A 1 185 ? 6.186 9.620 -2.938 1.00 98.00 185 SER A C 1
ATOM 1451 O O . SER A 1 185 ? 5.710 10.443 -2.155 1.00 98.00 185 SER A O 1
ATOM 1453 N N . THR A 1 186 ? 7.467 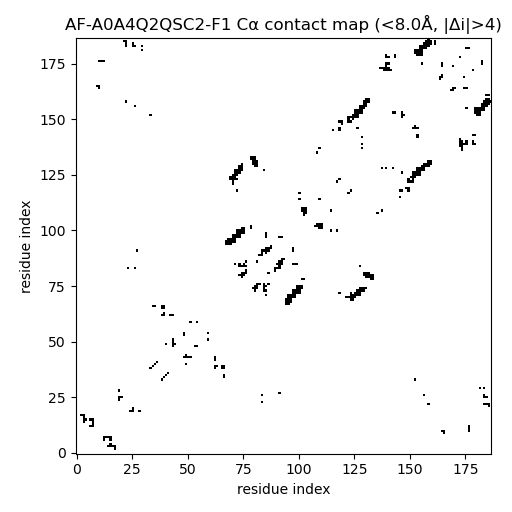9.617 -3.290 1.00 96.69 186 THR A N 1
ATOM 1454 C CA . THR A 1 186 ? 8.336 10.797 -3.221 1.00 96.69 186 THR A CA 1
ATOM 1455 C C . THR A 1 186 ? 8.157 11.668 -4.470 1.00 96.69 186 THR A C 1
ATOM 1457 O O . THR A 1 186 ? 7.536 11.234 -5.443 1.00 96.69 186 THR A O 1
ATOM 1460 N N . THR A 1 187 ? 8.693 12.886 -4.443 1.00 92.25 187 THR A N 1
ATOM 1461 C CA . THR A 1 187 ? 8.678 13.846 -5.561 1.00 92.25 187 THR A CA 1
ATOM 1462 C C . THR A 1 187 ? 10.076 14.117 -6.074 1.00 92.25 187 THR A C 1
ATOM 1464 O O . THR A 1 187 ? 10.964 14.261 -5.202 1.00 92.25 187 THR A O 1
#

Solvent-accessible surface area (backbone atoms only — not comparable to full-atom values): 10221 Å² total; per-residue (Å²): 105,71,70,26,53,51,49,13,66,56,60,75,39,95,71,56,85,83,76,59,90,43,42,70,47,30,48,51,52,50,51,52,51,48,39,42,64,73,44,39,47,55,55,28,54,76,70,74,38,92,52,77,88,78,49,51,74,69,59,46,49,52,44,53,51,55,52,49,70,34,33,34,34,16,33,32,60,91,61,12,18,42,61,75,44,39,35,81,89,32,69,45,34,74,46,23,54,60,45,68,43,62,47,39,88,85,80,67,41,75,43,64,70,59,46,46,53,50,39,72,73,65,49,28,56,30,36,44,50,48,46,71,59,57,98,65,87,59,56,30,47,58,52,29,53,54,18,57,78,53,69,20,43,28,32,31,43,35,50,78,47,45,67,38,44,59,66,64,72,33,51,76,49,48,24,50,72,91,41,38,77,43,77,35,50,51,132

Secondary structure (DSSP, 8-state):
-HHHHHHHHHHT-S------SSHHHHHHHHHHHHHIIIIIHHHHHHTT-S-GGGS-HHHHHHHHHHHHSEEEEEE-GGGT--TTTT-TTSSHHHHEEEEEE-B-TTT-SB-HHHHHHHHHHH--SEEEEE-SS--S---HHHHHHHHHHHT-EEEEE-TTTHHHHHTT-S-GGG-STTT-SEEE---

Sequence (187 aa):
SEAARLACELFDARHAYVQPHSGADANLVAYLAILSAKVQSPILTELGQEDPQKVSREDWAKVRSAFQNQRLLALDYYSGGHLTHGYRHNISSRLFDVYSYSVDPDTKLLDLDQLRTQLHEIKPLILLGGYSAYPRRINFAKLRELADEVGAVLMVDMAHFAGLVAGGVFEGDFNPVPHAHIITSTT